Protein 1KAC (pdb70)

B-factor: mean 44.76, std 12.0, range [21.5, 105.0]

Nearest PDB structures (foldseek):
  1p69-assembly1_A  TM=1.005E+00  e=1.818E-42  Human adenovirus 12
  1p6a-assembly1_A  TM=1.004E+00  e=5.406E-41  Human adenovirus 12
  1nob-assembly1_C  TM=9.973E-01  e=8.664E-38  Human adenovirus 12
  7op2-assembly4_K  TM=8.976E-01  e=2.024E-20  Chimpanzee adenovirus Y25
  8ofr-assembly2_D  TM=8.261E-01  e=1.463E-15  Human adenovirus 25

Radius of gyration: 20.84 Å; Cα contacts (8 Å, |Δi|>4): 836; chains: 2; bounding box: 45×62×50 Å

CATH classification: 2.60.90.10

InterPro domains:
  IPR000931 Adenovirus fibre protein [PR00307] (15-25)
  IPR000931 Adenovirus fibre protein [PR00307] (31-43)
  IPR000931 Adenovirus fibre protein [PR00307] (65-79)
  IPR000931 Adenovirus fibre protein [PR00307] (377-387)
  IPR000931 Adenovirus fibre protein [PR00307] (409-420)
  IPR000931 Adenovirus fibre protein [PR00307] (427-441)
  IPR000931 Adenovirus fibre protein [PR00307] (505-517)
  IPR000939 Adenoviral fibre protein, repeat/shaft region [PF00608] (41-82)
  IPR000939 Adenoviral fibre protein, repeat/shaft region [PF00608] (90-129)
  IPR000939 Adenoviral fibre protein, repeat/shaft region [PF00608] (162-194)
  IPR000939 Adenoviral fibre protein, repeat/shaft region [PF00608] (244-281)
  IPR000939 Adenoviral fibre protein, repeat/shaft region [PF00608] (283-309)
  IPR000939 Adenoviral fibre protein, repeat/shaft region [PF00608] (362-394)
  IPR000978 Adenoviral fibre protein, knob [PF00541] (401-587)
  IPR008982 Adenovirus pIV-like, attachment domain [G3DSA:2.60.90.10] (406-587)
  IPR008982 Adenovirus pIV-like, attachment domain [SSF49835] (404-587)
  IPR009013 Attachment protein shaft domain superfamily [SSF51225] (53-137)
  IPR009013 Attachment protein shaft domain superfamily [SSF51225] (118-194)
  IPR009013 Attachment protein shaft domain superfamily [SSF51225] (195-251)
  IPR009013 Attachment protein shaft domain superfamily [SSF51225] (255-321)

Sequence (309 aa):
TPYDPLTLWTTPDPPPNCSLIQELDAKLTLCLTKNGSIVNGIVSLVGVKGNLLNIQSTTTTVGVHLVFDEQGRLITSTPTALVPQASWGYRQGQSVSTNTVTNGLGFMPNVSAYPRPNASEAKSQMVSLTYLQGDTSKPITMKVAFNGITSLNGYSLTFMWSGLSNYINQPFSTPSCSFSYITQEGITTPEEMIEKAKGETAYLPCKFTLSPEDQGPLDIEWLISPADNQKVDQVIILYSGDKIYDDYYPDLKGRVHFTSNDLKSGDASINVTNLQLSDIGTYQCKVKKAPGVANKKIHLVVLVKPSGA

Organism: Human adenovirus A serotype 12 (NCBI:txid28282)

Structure (mmCIF, N/CA/C/O backbone):
data_1KAC
#
_entry.id   1KAC
#
_cell.length_a   167.850
_cell.length_b   167.850
_cell.length_c   167.850
_cell.angle_alpha   90.00
_cell.angle_beta   90.00
_cell.angle_gamma   90.00
#
_symmetry.space_group_name_H-M   'P 43 3 2'
#
loop_
_entity.id
_entity.type
_entity.pdbx_description
1 polymer 'PROTEIN (FIBER KNOB PROTEIN)'
2 polymer 'PROTEIN (COXSACKIE VIRUS AND ADENOVIRUS RECEPTOR)'
3 water water
#
loop_
_atom_site.group_PDB
_atom_site.id
_atom_site.type_symbol
_atom_site.label_atom_id
_atom_site.label_alt_id
_atom_site.label_comp_id
_atom_site.label_asym_id
_atom_site.label_entity_id
_atom_site.label_seq_id
_atom_site.pdbx_PDB_ins_code
_atom_site.Cartn_x
_atom_site.Cartn_y
_atom_site.Cartn_z
_atom_site.occupancy
_atom_site.B_iso_or_equiv
_atom_site.auth_seq_id
_atom_site.auth_comp_id
_atom_site.auth_asym_id
_atom_site.auth_atom_id
_atom_site.pdbx_PDB_model_num
ATOM 1 N N . THR A 1 1 ? 125.240 25.249 119.310 1.00 83.46 403 THR A N 1
ATOM 2 C CA . THR A 1 1 ? 124.875 24.369 118.159 1.00 83.46 403 THR A CA 1
ATOM 3 C C . THR A 1 1 ? 125.317 22.911 118.390 1.00 82.21 403 THR A C 1
ATOM 4 O O . THR A 1 1 ? 126.439 22.644 118.840 1.00 81.88 403 THR A O 1
ATOM 8 N N . PRO A 1 2 ? 124.424 21.947 118.104 1.00 80.27 404 PRO A N 1
ATOM 9 C CA . PRO A 1 2 ? 124.731 20.525 118.282 1.00 77.18 404 PRO A CA 1
ATOM 10 C C . PRO A 1 2 ? 125.750 20.045 117.252 1.00 73.68 404 PRO A C 1
ATOM 11 O O . PRO A 1 2 ? 126.501 19.105 117.501 1.00 74.98 404 PRO A O 1
ATOM 15 N N . TYR A 1 3 ? 125.769 20.705 116.098 1.00 68.41 405 TYR A N 1
ATOM 16 C CA . TYR A 1 3 ? 126.662 20.325 115.013 1.00 63.11 405 TYR A CA 1
ATOM 17 C C . TYR A 1 3 ? 127.735 21.361 114.718 1.00 58.95 405 TYR A C 1
ATOM 18 O O . TYR A 1 3 ? 127.653 22.496 115.176 1.00 58.10 405 TYR A O 1
ATOM 27 N N . ASP A 1 4 ? 128.744 20.960 113.950 1.00 54.84 406 ASP A N 1
ATOM 28 C CA . ASP A 1 4 ? 129.814 21.870 113.566 1.00 51.62 406 ASP A CA 1
ATOM 29 C C . ASP A 1 4 ? 129.624 22.320 112.123 1.00 48.60 406 ASP A C 1
ATOM 30 O O . ASP A 1 4 ? 129.743 21.530 111.190 1.00 47.80 406 ASP A O 1
ATOM 35 N N . PRO A 1 5 ? 129.302 23.604 111.930 1.00 47.38 407 PRO A N 1
ATOM 36 C CA . PRO A 1 5 ? 129.070 24.241 110.627 1.00 47.38 407 PRO A CA 1
ATOM 37 C C . PRO A 1 5 ? 130.325 24.394 109.770 1.00 46.81 407 PRO A C 1
ATOM 38 O O . PRO A 1 5 ? 130.242 24.759 108.599 1.00 47.76 407 PRO A O 1
ATOM 42 N N . LEU A 1 6 ? 131.485 24.118 110.355 1.00 45.47 408 LEU A N 1
ATOM 43 C CA . LEU A 1 6 ? 132.736 24.232 109.621 1.00 43.51 408 LEU A CA 1
ATOM 44 C C . LEU A 1 6 ? 133.218 22.897 109.087 1.00 41.47 408 LEU A C 1
ATOM 45 O O . LEU A 1 6 ? 134.270 22.814 108.452 1.00 40.78 408 LEU A O 1
ATOM 50 N N . THR A 1 7 ? 132.442 21.850 109.338 1.00 38.97 409 THR A N 1
ATOM 51 C CA . THR A 1 7 ? 132.810 20.522 108.876 1.00 37.74 409 THR A CA 1
ATOM 52 C C . THR A 1 7 ? 131.693 19.782 108.155 1.00 37.24 409 THR A C 1
ATOM 53 O O . THR A 1 7 ? 130.542 19.796 108.581 1.00 37.82 409 THR A O 1
ATOM 57 N N . LEU A 1 8 ? 132.051 19.149 107.047 1.00 36.15 410 LEU A N 1
ATOM 58 C CA . LEU A 1 8 ? 131.118 18.342 106.273 1.00 37.42 410 LEU A CA 1
ATOM 59 C C . LEU A 1 8 ? 131.842 17.022 106.112 1.00 38.31 410 LEU A C 1
ATOM 60 O O . LEU A 1 8 ? 132.969 16.997 105.618 1.00 39.50 410 LEU A O 1
ATOM 65 N N . TRP A 1 9 ? 131.227 15.926 106.540 1.00 37.67 411 TRP A N 1
ATOM 66 C CA . TRP A 1 9 ? 131.883 14.640 106.387 1.00 36.29 411 TRP A CA 1
ATOM 67 C C . TRP A 1 9 ? 130.887 13.523 106.176 1.00 35.16 411 TRP A C 1
ATOM 68 O O . TRP A 1 9 ? 129.682 13.738 106.211 1.00 35.80 411 TRP A O 1
ATOM 79 N N . THR A 1 10 ? 131.415 12.331 105.950 1.00 34.13 412 THR A N 1
ATOM 80 C CA . THR A 1 10 ? 130.618 11.137 105.731 1.00 32.27 412 THR A CA 1
ATOM 81 C C . THR A 1 10 ? 130.530 10.344 107.037 1.00 32.69 412 THR A C 1
ATOM 82 O O . THR A 1 10 ? 130.002 9.233 107.060 1.00 32.02 412 THR A O 1
ATOM 86 N N . THR A 1 11 ? 131.031 10.951 108.110 1.00 32.28 413 THR A N 1
ATOM 87 C CA . THR A 1 11 ? 131.153 10.361 109.448 1.00 33.58 413 THR A CA 1
ATOM 88 C C . THR A 1 11 ? 132.503 9.638 109.361 1.00 34.44 413 THR A C 1
ATOM 89 O O . THR A 1 11 ? 132.957 9.285 108.270 1.00 34.41 413 THR A O 1
ATOM 93 N N . PRO A 1 12 ? 133.172 9.412 110.499 1.00 35.50 414 PRO A N 1
ATOM 94 C CA . PRO A 1 12 ? 134.472 8.737 110.446 1.00 34.97 414 PRO A CA 1
ATOM 95 C C . PRO A 1 12 ? 134.514 7.288 109.963 1.00 34.67 414 PRO A C 1
ATOM 96 O O . PRO A 1 12 ? 135.490 6.869 109.346 1.00 33.27 414 PRO A O 1
ATOM 100 N N . ASP A 1 13 ? 133.455 6.531 110.235 1.00 36.72 415 ASP A N 1
ATOM 101 C CA . ASP A 1 13 ? 133.410 5.110 109.877 1.00 38.00 415 ASP A CA 1
ATOM 102 C C . ASP A 1 13 ? 132.170 4.693 109.094 1.00 36.87 415 ASP A C 1
ATOM 103 O O . ASP A 1 13 ? 131.389 3.854 109.531 1.00 36.15 415 ASP A O 1
ATOM 108 N N . PRO A 1 14 ? 131.980 5.257 107.911 1.00 37.28 416 PRO A N 1
ATOM 109 C CA . PRO A 1 14 ? 130.811 4.903 107.111 1.00 37.68 416 PRO A CA 1
ATOM 110 C C . PRO A 1 14 ? 130.770 3.443 106.693 1.00 38.37 416 PRO A C 1
ATOM 111 O O . PRO A 1 14 ? 131.798 2.768 106.646 1.00 37.53 416 PRO A O 1
ATOM 115 N N . PRO A 1 15 ? 129.563 2.936 106.404 1.00 39.87 417 PRO A N 1
ATOM 116 C CA . PRO A 1 15 ? 129.298 1.568 105.967 1.00 37.97 417 PRO A CA 1
ATOM 117 C C . PRO A 1 15 ? 129.520 1.619 104.466 1.00 36.71 417 PRO A C 1
ATOM 118 O O . PRO A 1 15 ? 129.782 2.682 103.915 1.00 35.31 417 PRO A O 1
ATOM 122 N N . PRO A 1 16 ? 129.420 0.482 103.784 1.00 36.54 418 PRO A N 1
ATOM 123 C CA . PRO A 1 16 ? 129.622 0.596 102.343 1.00 36.54 418 PRO A CA 1
ATOM 124 C C . PRO A 1 16 ? 128.629 1.678 101.902 1.00 36.13 418 PRO A C 1
ATOM 125 O O . PRO A 1 16 ? 127.438 1.571 102.192 1.00 35.66 418 PRO A O 1
ATOM 129 N N . ASN A 1 17 ? 129.118 2.729 101.246 1.00 35.69 419 ASN A N 1
ATOM 130 C CA . ASN A 1 17 ? 128.247 3.831 100.835 1.00 33.33 419 ASN A CA 1
ATOM 131 C C . ASN A 1 17 ? 128.351 4.229 99.375 1.00 34.49 419 ASN A C 1
ATOM 132 O O . ASN A 1 17 ? 127.898 5.309 98.991 1.00 33.21 419 ASN A O 1
ATOM 137 N N . CYS A 1 18 ? 128.940 3.363 98.560 1.00 36.34 420 CYS A N 1
ATOM 138 C CA . CYS A 1 18 ? 129.082 3.638 97.133 1.00 37.83 420 CYS A CA 1
ATOM 139 C C . CYS A 1 18 ? 128.845 2.366 96.344 1.00 39.52 420 CYS A C 1
ATOM 140 O O . CYS A 1 18 ? 129.160 1.270 96.807 1.00 41.76 420 CYS A O 1
ATOM 143 N N . SER A 1 19 ? 128.290 2.517 95.150 1.00 39.62 421 SER A N 1
ATOM 144 C CA . SER A 1 19 ? 128.054 1.385 94.268 1.00 39.71 421 SER A CA 1
ATOM 145 C C . SER A 1 19 ? 128.823 1.764 93.011 1.00 40.64 421 SER A C 1
ATOM 146 O O . SER A 1 19 ? 128.241 2.172 92.008 1.00 42.30 421 SER A O 1
ATOM 149 N N . LEU A 1 20 ? 130.143 1.649 93.090 1.00 40.41 422 LEU A N 1
ATOM 150 C CA . LEU A 1 20 ? 131.021 2.013 91.990 1.00 40.89 422 LEU A CA 1
ATOM 151 C C . LEU A 1 20 ? 130.955 1.052 90.817 1.00 42.34 422 LEU A C 1
ATOM 152 O O . LEU A 1 20 ? 130.748 1.475 89.680 1.00 43.65 422 LEU A O 1
ATOM 157 N N . ILE A 1 21 ? 131.144 -0.234 91.082 1.00 43.29 423 ILE A N 1
ATOM 158 C CA . ILE A 1 21 ? 131.071 -1.229 90.025 1.00 44.00 423 ILE A CA 1
ATOM 159 C C . ILE A 1 21 ? 129.814 -2.060 90.244 1.00 45.60 423 ILE A C 1
ATOM 160 O O . ILE A 1 21 ? 129.127 -2.419 89.289 1.00 46.72 423 ILE A O 1
ATOM 165 N N . GLN A 1 22 ? 129.519 -2.364 91.505 1.00 45.41 424 GLN A N 1
ATOM 166 C CA . GLN A 1 22 ? 128.310 -3.107 91.845 1.00 46.16 424 GLN A CA 1
ATOM 167 C C . GLN A 1 22 ? 127.714 -2.509 93.128 1.00 45.39 424 GLN A C 1
ATOM 168 O O . GLN A 1 22 ? 128.350 -1.674 93.774 1.00 45.96 424 GLN A O 1
ATOM 174 N N . GLU A 1 23 ? 126.497 -2.911 93.488 1.00 44.39 425 GLU A N 1
ATOM 175 C CA . GLU A 1 23 ? 125.839 -2.365 94.676 1.00 43.05 425 GLU A CA 1
ATOM 176 C C . GLU A 1 23 ? 126.683 -2.347 95.941 1.00 41.41 425 GLU A C 1
ATOM 177 O O . GLU A 1 23 ? 127.304 -3.348 96.294 1.00 41.06 425 GLU A O 1
ATOM 183 N N . LEU A 1 24 ? 126.679 -1.198 96.616 1.00 39.83 426 LEU A N 1
ATOM 184 C CA . LEU A 1 24 ? 127.408 -0.987 97.868 1.00 39.21 426 LEU A CA 1
ATOM 185 C C . LEU A 1 24 ? 128.712 -1.781 97.984 1.00 38.87 426 LEU A C 1
ATOM 186 O O . LEU A 1 24 ? 128.906 -2.560 98.919 1.00 37.63 426 LEU A O 1
ATOM 191 N N . ASP A 1 25 ? 129.613 -1.543 97.039 1.00 37.77 427 ASP A N 1
ATOM 192 C CA . ASP A 1 25 ? 130.883 -2.246 96.981 1.00 37.86 427 ASP A CA 1
ATOM 193 C C . ASP A 1 25 ? 132.077 -1.443 97.494 1.00 37.60 427 ASP A C 1
ATOM 194 O O . ASP A 1 25 ? 133.224 -1.881 97.354 1.00 37.33 427 ASP A O 1
ATOM 199 N N . ALA A 1 26 ? 131.829 -0.285 98.098 1.00 35.48 428 ALA A N 1
ATOM 200 C CA . ALA A 1 26 ? 132.942 0.521 98.581 1.00 36.25 428 ALA A CA 1
ATOM 201 C C . ALA A 1 26 ? 132.615 1.497 99.700 1.00 36.74 428 ALA A C 1
ATOM 202 O O . ALA A 1 26 ? 131.471 1.940 99.855 1.00 36.84 428 ALA A O 1
ATOM 204 N N . LYS A 1 27 ? 133.642 1.817 100.483 1.00 36.07 429 LYS A N 1
ATOM 205 C CA . LYS A 1 27 ? 133.516 2.764 101.584 1.00 36.32 429 LYS A CA 1
ATOM 206 C C . LYS A 1 27 ? 134.356 4.004 101.299 1.00 35.59 429 LYS A C 1
ATOM 207 O O . LYS A 1 27 ? 135.579 3.932 101.148 1.00 36.41 429 LYS A O 1
ATOM 213 N N . LEU A 1 28 ? 133.680 5.139 101.212 1.00 34.58 430 LEU A N 1
ATOM 214 C CA . LEU A 1 28 ? 134.337 6.407 100.964 1.00 33.64 430 LEU A CA 1
ATOM 215 C C . LEU A 1 28 ? 134.254 7.247 102.226 1.00 33.28 430 LEU A C 1
ATOM 216 O O . LEU A 1 28 ? 133.164 7.652 102.634 1.00 34.79 430 LEU A O 1
ATOM 221 N N . THR A 1 29 ? 135.394 7.484 102.863 1.00 30.24 431 THR A N 1
ATOM 222 C CA . THR A 1 29 ? 135.406 8.313 104.054 1.00 29.94 431 THR A CA 1
ATOM 223 C C . THR A 1 29 ? 135.950 9.656 103.599 1.00 31.60 431 THR A C 1
ATOM 224 O O . THR A 1 29 ? 137.071 9.741 103.093 1.00 32.14 431 THR A O 1
ATOM 228 N N . LEU A 1 30 ? 135.149 10.700 103.759 1.00 32.20 432 LEU A N 1
ATOM 229 C CA . LEU A 1 30 ? 135.567 12.031 103.347 1.00 33.34 432 LEU A CA 1
ATOM 230 C C . LEU A 1 30 ? 135.202 13.080 104.383 1.00 33.35 432 LEU A C 1
ATOM 231 O O . LEU A 1 30 ? 134.066 13.136 104.859 1.00 33.47 432 LEU A O 1
ATOM 236 N N . CYS A 1 31 ? 136.174 13.911 104.727 1.00 31.96 433 CYS A N 1
ATOM 237 C CA . CYS A 1 31 ? 135.945 14.965 105.690 1.00 31.79 433 CYS A CA 1
ATOM 238 C C . CYS A 1 31 ? 136.478 16.286 105.138 1.00 31.09 433 CYS A C 1
ATOM 239 O O . CYS A 1 31 ? 137.622 16.370 104.700 1.00 29.64 433 CYS A O 1
ATOM 242 N N . LEU A 1 32 ? 135.629 17.310 105.148 1.00 31.99 434 LEU A N 1
ATOM 243 C CA . LEU A 1 32 ? 135.996 18.638 104.663 1.00 33.46 434 LEU A CA 1
ATOM 244 C C . LEU A 1 32 ? 135.817 19.660 105.783 1.00 35.19 434 LEU A C 1
ATOM 245 O O . LEU A 1 32 ? 134.743 19.751 106.385 1.00 37.51 434 LEU A O 1
ATOM 250 N N . THR A 1 33 ? 136.865 20.421 106.075 1.00 34.59 435 THR A N 1
ATOM 251 C CA . THR A 1 33 ? 136.771 21.441 107.110 1.00 35.74 435 THR A CA 1
ATOM 252 C C . THR A 1 33 ? 137.145 22.793 106.510 1.00 36.44 435 THR A C 1
ATOM 253 O O . THR A 1 33 ? 138.169 22.932 105.837 1.00 36.15 435 THR A O 1
ATOM 257 N N . LYS A 1 34 ? 136.289 23.782 106.741 1.00 35.99 436 LYS A N 1
ATOM 258 C CA . LYS A 1 34 ? 136.518 25.107 106.211 1.00 35.77 436 LYS A CA 1
ATOM 259 C C . LYS A 1 34 ? 137.372 25.984 107.110 1.00 37.68 436 LYS A C 1
ATOM 260 O O . LYS A 1 34 ? 137.016 26.271 108.255 1.00 38.64 436 LYS A O 1
ATOM 266 N N . ASN A 1 35 ? 138.507 26.405 106.572 1.00 37.98 437 ASN A N 1
ATOM 267 C CA . ASN A 1 35 ? 139.420 27.291 107.278 1.00 38.51 437 ASN A CA 1
ATOM 268 C C . ASN A 1 35 ? 139.554 28.542 106.417 1.00 36.46 437 ASN A C 1
ATOM 269 O O . ASN A 1 35 ? 140.497 28.667 105.637 1.00 33.83 437 ASN A O 1
ATOM 274 N N . GLY A 1 36 ? 138.600 29.456 106.547 1.00 34.40 438 GLY A N 1
ATOM 275 C CA . GLY A 1 36 ? 138.643 30.662 105.745 1.00 34.62 438 GLY A CA 1
ATOM 276 C C . GLY A 1 36 ? 138.426 30.337 104.280 1.00 35.17 438 GLY A C 1
ATOM 277 O O . GLY A 1 36 ? 137.475 29.644 103.934 1.00 35.60 438 GLY A O 1
ATOM 278 N N . SER A 1 37 ? 139.311 30.824 103.416 1.00 35.17 439 SER A N 1
ATOM 279 C CA . SER A 1 37 ? 139.189 30.577 101.984 1.00 36.32 439 SER A CA 1
ATOM 280 C C . SER A 1 37 ? 139.714 29.226 101.534 1.00 36.78 439 SER A C 1
ATOM 281 O O . SER A 1 37 ? 139.675 28.911 100.339 1.00 37.67 439 SER A O 1
ATOM 284 N N . ILE A 1 38 ? 140.221 28.434 102.474 1.00 35.05 440 ILE A N 1
ATOM 285 C CA . ILE A 1 38 ? 140.723 27.116 102.125 1.00 32.53 440 ILE A CA 1
ATOM 286 C C . ILE A 1 38 ? 140.031 25.990 102.879 1.00 32.81 440 ILE A C 1
ATOM 287 O O . ILE A 1 38 ? 139.782 26.085 104.078 1.00 33.62 440 ILE A O 1
ATOM 292 N N . VAL A 1 39 ? 139.698 24.933 102.150 1.00 33.64 441 VAL A N 1
ATOM 293 C CA . VAL A 1 39 ? 139.101 23.749 102.747 1.00 32.91 441 VAL A CA 1
ATOM 294 C C . VAL A 1 39 ? 140.219 22.723 102.916 1.00 33.49 441 VAL A C 1
ATOM 295 O O . VAL A 1 39 ? 141.003 22.483 101.994 1.00 32.59 441 VAL A O 1
ATOM 299 N N . ASN A 1 40 ? 140.324 22.158 104.111 1.00 33.04 442 ASN A N 1
ATOM 300 C CA . ASN A 1 40 ? 141.309 21.120 104.352 1.00 32.43 442 ASN A CA 1
ATOM 301 C C . ASN A 1 40 ? 140.494 19.861 104.190 1.00 33.37 442 ASN A C 1
ATOM 302 O O . ASN A 1 40 ? 139.455 19.706 104.829 1.00 36.03 442 ASN A O 1
ATOM 307 N N . GLY A 1 41 ? 140.929 18.975 103.309 1.00 32.90 443 GLY A N 1
ATOM 308 C CA . GLY A 1 41 ? 140.180 17.754 103.121 1.00 32.71 443 GLY A CA 1
ATOM 309 C C . GLY A 1 41 ? 141.024 16.512 103.282 1.00 33.43 443 GLY A C 1
ATOM 310 O O . GLY A 1 41 ? 142.227 16.526 103.032 1.00 34.88 443 GLY A O 1
ATOM 311 N N . ILE A 1 42 ? 140.390 15.437 103.730 1.00 32.85 444 ILE A N 1
ATOM 312 C CA . ILE A 1 42 ? 141.066 14.159 103.871 1.00 31.57 444 ILE A CA 1
ATOM 313 C C . ILE A 1 42 ? 140.119 13.107 103.293 1.00 32.10 444 ILE A C 1
ATOM 314 O O . ILE A 1 42 ? 138.990 12.950 103.754 1.00 32.93 444 ILE A O 1
ATOM 319 N N . VAL A 1 43 ? 140.567 12.411 102.257 1.00 32.75 445 VAL A N 1
ATOM 320 C CA . VAL A 1 43 ? 139.740 11.393 101.635 1.00 32.68 445 VAL A CA 1
ATOM 321 C C . VAL A 1 43 ? 140.399 10.022 101.729 1.00 33.97 445 VAL A C 1
ATOM 322 O O . VAL A 1 43 ? 141.623 9.905 101.809 1.00 32.08 445 VAL A O 1
ATOM 326 N N . SER A 1 44 ? 139.568 8.988 101.720 1.00 34.86 446 SER A N 1
ATOM 327 C CA . SER A 1 44 ? 140.040 7.615 101.796 1.00 36.06 446 SER A CA 1
ATOM 328 C C . SER A 1 44 ? 139.009 6.718 101.110 1.00 35.06 446 SER A C 1
ATOM 329 O O . SER A 1 44 ? 137.804 6.877 101.317 1.00 36.40 446 SER A O 1
ATOM 332 N N . LEU A 1 45 ? 139.476 5.784 100.290 1.00 33.14 447 LEU A N 1
ATOM 333 C CA . LEU A 1 45 ? 138.574 4.884 99.577 1.00 33.07 447 LEU A CA 1
ATOM 334 C C . LEU A 1 45 ? 139.039 3.436 99.675 1.00 33.78 447 LEU A C 1
ATOM 335 O O . LEU A 1 45 ? 140.224 3.143 99.535 1.00 34.94 447 LEU A O 1
ATOM 340 N N . VAL A 1 46 ? 138.105 2.524 99.912 1.00 33.62 448 VAL A N 1
ATOM 341 C CA . VAL A 1 46 ? 138.469 1.121 100.012 1.00 33.60 448 VAL A CA 1
ATOM 342 C C . VAL A 1 46 ? 137.386 0.185 99.486 1.00 36.11 448 VAL A C 1
ATOM 343 O O . VAL A 1 46 ? 136.205 0.308 99.839 1.00 36.37 448 VAL A O 1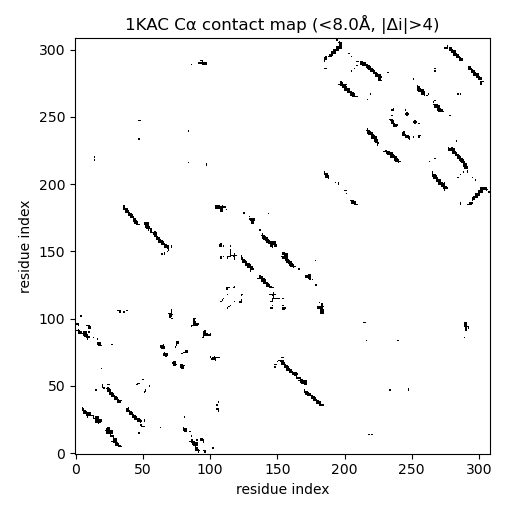
ATOM 347 N N . GLY A 1 47 ? 137.802 -0.749 98.635 1.00 37.25 449 GLY A N 1
ATOM 348 C CA . GLY A 1 47 ? 136.872 -1.709 98.066 1.00 39.07 449 GLY A CA 1
ATOM 349 C C . GLY A 1 47 ? 136.476 -2.757 99.087 1.00 38.69 449 GLY A C 1
ATOM 350 O O . GLY A 1 47 ? 137.310 -3.218 99.864 1.00 39.20 449 GLY A O 1
ATOM 351 N N . VAL A 1 48 ? 135.205 -3.136 99.097 1.00 38.63 450 VAL A N 1
ATOM 352 C CA . VAL A 1 48 ? 134.740 -4.127 100.055 1.00 39.66 450 VAL A CA 1
ATOM 353 C C . VAL A 1 48 ? 133.988 -5.262 99.386 1.00 41.65 450 VAL A C 1
ATOM 354 O O . VAL A 1 48 ? 133.646 -6.246 100.035 1.00 44.07 450 VAL A O 1
ATOM 358 N N . LYS A 1 49 ? 133.742 -5.139 98.087 1.00 41.95 451 LYS A N 1
ATOM 359 C CA . LYS A 1 49 ? 133.016 -6.178 97.375 1.00 42.39 451 LYS A CA 1
ATOM 360 C C . LYS A 1 49 ? 133.305 -6.144 95.878 1.00 42.39 451 LYS A C 1
ATOM 361 O O . LYS A 1 49 ? 133.633 -5.097 95.327 1.00 43.90 451 LYS A O 1
ATOM 367 N N . GLY A 1 50 ? 133.205 -7.295 95.225 1.00 41.09 452 GLY A N 1
ATOM 368 C CA . GLY A 1 50 ? 133.421 -7.342 93.789 1.00 41.80 452 GLY A CA 1
ATOM 369 C C . GLY A 1 50 ? 134.832 -7.092 93.306 1.00 43.33 452 GLY A C 1
ATOM 370 O O . GLY A 1 50 ? 135.792 -7.383 94.017 1.00 43.62 452 GLY A O 1
ATOM 371 N N . ASN A 1 51 ? 134.967 -6.547 92.095 1.00 45.63 453 ASN A N 1
ATOM 372 C CA . ASN A 1 51 ? 136.294 -6.287 91.538 1.00 49.38 453 ASN A CA 1
ATOM 373 C C . ASN A 1 51 ? 137.171 -5.345 92.368 1.00 49.79 453 ASN A C 1
ATOM 374 O O . ASN A 1 51 ? 138.391 -5.371 92.215 1.00 49.95 453 ASN A O 1
ATOM 379 N N . LEU A 1 52 ? 136.570 -4.519 93.229 1.00 49.00 454 LEU A N 1
ATOM 380 C CA . LEU A 1 52 ? 137.349 -3.587 94.055 1.00 47.52 454 LEU A CA 1
ATOM 381 C C . LEU A 1 52 ? 138.153 -4.281 95.151 1.00 47.47 454 LEU A C 1
ATOM 382 O O . LEU A 1 52 ? 138.972 -3.651 95.817 1.00 46.85 454 LEU A O 1
ATOM 387 N N . LEU A 1 53 ? 137.911 -5.577 95.337 1.00 47.03 455 LEU A N 1
ATOM 388 C CA . LEU A 1 53 ? 138.642 -6.366 96.326 1.00 47.70 455 LEU A CA 1
ATOM 389 C C . LEU A 1 53 ? 139.765 -7.098 95.634 1.00 48.65 455 LEU A C 1
ATOM 390 O O . LEU A 1 53 ? 140.664 -7.619 96.281 1.00 50.72 455 LEU A O 1
ATOM 395 N N . ASN A 1 54 ? 139.702 -7.147 94.311 1.00 50.86 456 ASN A N 1
ATOM 396 C CA . ASN A 1 54 ? 140.722 -7.828 93.535 1.00 52.43 456 ASN A CA 1
ATOM 397 C C . ASN A 1 54 ? 140.934 -7.003 92.271 1.00 52.57 456 ASN A C 1
ATOM 398 O O . ASN A 1 54 ? 140.333 -7.273 91.232 1.00 52.21 456 ASN A O 1
ATOM 403 N N . ILE A 1 55 ? 141.779 -5.982 92.371 1.00 52.78 457 ILE A N 1
ATOM 404 C CA . ILE A 1 55 ? 142.044 -5.109 91.239 1.00 51.88 457 ILE A CA 1
ATOM 405 C C . ILE A 1 55 ? 142.300 -5.926 89.989 1.00 53.94 457 ILE A C 1
ATOM 406 O O . ILE A 1 55 ? 143.208 -6.759 89.946 1.00 53.00 457 ILE A O 1
ATOM 411 N N . GLN A 1 56 ? 141.472 -5.684 88.978 1.00 56.42 458 GLN A N 1
ATOM 412 C CA . GLN A 1 56 ? 141.579 -6.377 87.703 1.00 58.63 458 GLN A CA 1
ATOM 413 C C . GLN A 1 56 ? 142.898 -6.022 87.021 1.00 58.89 458 GLN A C 1
ATOM 414 O O . GLN A 1 56 ? 143.409 -4.912 87.168 1.00 59.08 458 GLN A O 1
ATOM 420 N N . SER A 1 57 ? 143.438 -6.975 86.274 1.00 59.52 459 SER A N 1
ATOM 421 C CA . SER A 1 57 ? 144.698 -6.794 85.563 1.00 59.83 459 SER A CA 1
ATOM 422 C C . SER A 1 57 ? 144.722 -5.529 84.715 1.00 58.74 459 SER A C 1
ATOM 423 O O . SER A 1 57 ? 145.718 -4.806 84.698 1.00 59.22 459 SER A O 1
ATOM 426 N N . THR A 1 58 ? 143.625 -5.274 84.008 1.00 56.47 460 THR A N 1
ATOM 427 C CA . THR A 1 58 ? 143.528 -4.113 83.133 1.00 54.97 460 THR A CA 1
ATOM 428 C C . THR A 1 58 ? 143.243 -2.778 83.821 1.00 52.92 460 THR A C 1
ATOM 429 O O . THR A 1 58 ? 143.437 -1.722 83.225 1.00 53.78 460 THR A O 1
ATOM 433 N N . THR A 1 59 ? 142.785 -2.810 85.067 1.00 48.83 461 THR A N 1
ATOM 434 C CA . THR A 1 59 ? 142.494 -1.571 85.777 1.00 44.29 461 THR A CA 1
ATOM 435 C C . THR A 1 59 ? 143.736 -0.694 85.947 1.00 43.74 461 THR A C 1
ATOM 436 O O . THR A 1 59 ? 144.774 -1.158 86.413 1.00 43.55 461 THR A O 1
ATOM 440 N N . THR A 1 60 ? 143.629 0.573 85.559 1.00 40.73 462 THR A N 1
ATOM 441 C CA . THR A 1 60 ? 144.742 1.501 85.715 1.00 39.04 462 THR A CA 1
ATOM 442 C C . THR A 1 60 ? 144.298 2.630 86.635 1.00 37.51 462 THR A C 1
ATOM 443 O O . THR A 1 60 ? 145.117 3.284 87.279 1.00 35.83 462 THR A O 1
ATOM 447 N N . THR A 1 61 ? 142.993 2.843 86.720 1.00 35.32 463 THR A N 1
ATOM 448 C CA . THR A 1 61 ? 142.507 3.936 87.535 1.00 34.00 463 THR A CA 1
ATOM 449 C C . THR A 1 61 ? 141.192 3.662 88.245 1.00 34.39 463 THR A C 1
ATOM 450 O O . THR A 1 61 ? 140.317 2.990 87.711 1.00 36.69 463 THR A O 1
ATOM 454 N N . VAL A 1 62 ? 141.070 4.174 89.464 1.00 33.64 464 VAL A N 1
ATOM 455 C CA . VAL A 1 62 ? 139.845 4.052 90.242 1.00 33.48 464 VAL A CA 1
ATOM 456 C C . VAL A 1 62 ? 139.541 5.475 90.700 1.00 36.82 464 VAL A C 1
ATOM 457 O O . VAL A 1 62 ? 140.406 6.153 91.264 1.00 36.85 464 VAL A O 1
ATOM 461 N N . GLY A 1 63 ? 138.325 5.939 90.431 1.00 38.74 465 GLY A N 1
ATOM 462 C CA . GLY A 1 63 ? 137.965 7.290 90.820 1.00 40.05 465 GLY A CA 1
ATOM 463 C C . GLY A 1 63 ? 136.516 7.499 91.224 1.00 40.15 465 GLY A C 1
ATOM 464 O O . GLY A 1 63 ? 135.635 6.690 90.910 1.00 41.95 465 GLY A O 1
ATOM 465 N N . VAL A 1 64 ? 136.268 8.596 91.932 1.00 38.62 466 VAL A N 1
ATOM 466 C CA . VAL A 1 64 ? 134.920 8.930 92.372 1.00 36.53 466 VAL A CA 1
ATOM 467 C C . VAL A 1 64 ? 134.675 10.425 92.244 1.00 35.62 466 VAL A C 1
ATOM 468 O O . VAL A 1 64 ? 135.611 11.229 92.295 1.00 35.31 466 VAL A O 1
ATOM 472 N N . HIS A 1 65 ? 133.416 10.796 92.062 1.00 33.82 467 HIS A N 1
ATOM 473 C CA . HIS A 1 65 ? 133.082 12.200 91.953 1.00 33.58 467 HIS A CA 1
ATOM 474 C C . HIS A 1 65 ? 132.006 12.542 92.945 1.00 33.44 467 HIS A C 1
ATOM 475 O O . HIS A 1 65 ? 131.219 11.693 93.355 1.00 33.14 467 HIS A O 1
ATOM 482 N N . LEU A 1 66 ? 131.986 13.806 93.327 1.00 34.34 468 LEU A N 1
ATOM 483 C CA . LEU A 1 66 ? 130.975 14.319 94.224 1.00 36.02 468 LEU A CA 1
ATOM 484 C C . LEU A 1 66 ? 130.512 15.593 93.531 1.00 36.53 468 LEU A C 1
ATOM 485 O O . LEU A 1 66 ? 131.280 16.544 93.379 1.00 35.79 468 LEU A O 1
ATOM 490 N N . VAL A 1 67 ? 129.264 15.583 93.071 1.00 36.70 469 VAL A N 1
ATOM 491 C CA . VAL A 1 67 ? 128.690 16.727 92.376 1.00 36.33 469 VAL A CA 1
ATOM 492 C C . VAL A 1 67 ? 127.708 17.451 93.287 1.00 35.82 469 VAL A C 1
ATOM 493 O O . VAL A 1 67 ? 126.840 16.821 93.888 1.00 36.19 469 VAL A O 1
ATOM 497 N N . PHE A 1 68 ? 127.857 18.771 93.391 1.00 36.50 470 PHE A N 1
ATOM 498 C CA . PHE A 1 68 ? 126.987 19.585 94.245 1.00 37.72 470 PHE A CA 1
ATOM 499 C C . PHE A 1 68 ? 126.196 20.582 93.410 1.00 38.30 470 PHE A C 1
ATOM 500 O O . PHE A 1 68 ? 126.603 20.918 92.301 1.00 38.85 470 PHE A O 1
ATOM 508 N N . ASP A 1 69 ? 125.072 21.056 93.945 1.00 39.10 471 ASP A N 1
ATOM 509 C CA . ASP A 1 69 ? 124.258 22.037 93.235 1.00 40.87 471 ASP A CA 1
ATOM 510 C C . ASP A 1 69 ? 124.723 23.466 93.524 1.00 42.47 471 ASP A C 1
ATOM 511 O O . ASP A 1 69 ? 125.747 23.670 94.172 1.00 43.46 471 ASP A O 1
ATOM 516 N N . GLU A 1 70 ? 123.968 24.457 93.056 1.00 45.01 472 GLU A N 1
ATOM 517 C CA . GLU A 1 70 ? 124.359 25.843 93.260 1.00 46.50 472 GLU A CA 1
ATOM 518 C C . GLU A 1 70 ? 124.358 26.344 94.698 1.00 45.23 472 GLU A C 1
ATOM 519 O O . GLU A 1 70 ? 124.822 27.448 94.966 1.00 44.10 472 GLU A O 1
ATOM 525 N N . GLN A 1 71 ? 123.860 25.538 95.629 1.00 44.48 473 GLN A N 1
ATOM 526 C CA . GLN A 1 71 ? 123.868 25.930 97.035 1.00 44.82 473 GLN A CA 1
ATOM 527 C C . GLN A 1 71 ? 124.936 25.151 97.781 1.00 43.58 473 GLN A C 1
ATOM 528 O O . GLN A 1 71 ? 125.080 25.268 98.998 1.00 42.16 473 GLN A O 1
ATOM 534 N N . GLY A 1 72 ? 125.690 24.356 97.032 1.00 42.66 474 GLY A N 1
ATOM 535 C CA . GLY A 1 72 ? 126.739 23.562 97.632 1.00 43.01 474 GLY A CA 1
ATOM 536 C C . GLY A 1 72 ? 126.193 22.294 98.254 1.00 43.85 474 GLY A C 1
ATOM 537 O O . GLY A 1 72 ? 126.894 21.615 99.003 1.00 45.16 474 GLY A O 1
ATOM 538 N N . ARG A 1 73 ? 124.937 21.975 97.960 1.00 43.06 475 ARG A N 1
ATOM 539 C CA . ARG A 1 73 ? 124.333 20.765 98.493 1.00 41.65 475 ARG A CA 1
ATOM 540 C C . ARG A 1 73 ? 124.599 19.604 97.534 1.00 40.58 475 ARG A C 1
ATOM 541 O O . ARG A 1 73 ? 124.441 19.741 96.318 1.00 40.37 475 ARG A O 1
ATOM 549 N N . LEU A 1 74 ? 125.049 18.478 98.089 1.00 37.43 476 LEU A N 1
ATOM 550 C CA . LEU A 1 74 ? 125.371 17.288 97.303 1.00 35.80 476 LEU A CA 1
ATOM 551 C C . LEU A 1 74 ? 124.183 16.726 96.538 1.00 37.04 476 LEU A C 1
ATOM 552 O O . LEU A 1 74 ? 123.058 16.720 97.038 1.00 38.06 476 LEU A O 1
ATOM 557 N N . ILE A 1 75 ? 124.439 16.243 95.327 1.00 36.73 477 ILE A N 1
ATOM 558 C CA . ILE A 1 75 ? 123.393 15.652 94.503 1.00 37.22 477 ILE A CA 1
ATOM 559 C C . ILE A 1 75 ? 123.667 14.148 94.469 1.00 39.03 477 ILE A C 1
ATOM 560 O O . ILE A 1 75 ? 124.662 13.706 93.899 1.00 39.12 477 ILE A O 1
ATOM 565 N N . THR A 1 76 ? 122.789 13.360 95.078 1.00 40.65 478 THR A N 1
ATOM 566 C CA . THR A 1 76 ? 122.995 11.921 95.123 1.00 43.57 478 THR A CA 1
ATOM 567 C C . THR A 1 76 ? 122.535 11.129 93.914 1.00 43.95 478 THR A C 1
ATOM 568 O O . THR A 1 76 ? 121.720 10.220 94.035 1.00 46.10 478 THR A O 1
ATOM 572 N N . SER A 1 77 ? 123.064 11.467 92.746 1.00 44.20 479 SER A N 1
ATOM 573 C CA . SER A 1 77 ? 122.733 10.742 91.526 1.00 44.11 479 SER A CA 1
ATOM 574 C C . SER A 1 77 ? 123.945 10.779 90.607 1.00 42.74 479 SER A C 1
ATOM 575 O O . SER A 1 77 ? 124.779 11.670 90.717 1.00 43.05 479 SER A O 1
ATOM 578 N N . THR A 1 78 ? 124.052 9.794 89.722 1.00 42.89 480 THR A N 1
ATOM 579 C CA . THR A 1 78 ? 125.170 9.706 88.791 1.00 42.60 480 THR A CA 1
ATOM 580 C C . THR A 1 78 ? 125.587 11.093 88.333 1.00 41.89 480 THR A C 1
ATOM 581 O O . THR A 1 78 ? 124.742 11.913 87.971 1.00 41.61 480 THR A O 1
ATOM 585 N N . PRO A 1 79 ? 126.901 11.364 88.324 1.00 40.27 481 PRO A N 1
ATOM 586 C CA . PRO A 1 79 ? 127.948 10.425 88.728 1.00 38.30 481 PRO A CA 1
ATOM 587 C C . PRO A 1 79 ? 128.391 10.515 90.202 1.00 38.12 481 PRO A C 1
ATOM 588 O O . PRO A 1 79 ? 129.470 10.032 90.552 1.00 36.86 481 PRO A O 1
ATOM 592 N N . THR A 1 80 ? 127.594 11.130 91.072 1.00 37.12 482 THR A N 1
ATOM 593 C CA . THR A 1 80 ? 128.006 11.205 92.473 1.00 38.45 482 THR A CA 1
ATOM 594 C C . THR A 1 80 ? 128.162 9.799 93.045 1.00 39.83 482 THR A C 1
ATOM 595 O O . THR A 1 80 ? 127.258 8.972 92.937 1.00 41.12 482 THR A O 1
ATOM 599 N N . ALA A 1 81 ? 129.315 9.537 93.653 1.00 40.27 483 ALA A N 1
ATOM 600 C CA . ALA A 1 81 ? 129.619 8.225 94.221 1.00 39.42 483 ALA A CA 1
ATOM 601 C C . ALA A 1 81 ? 128.781 7.827 95.436 1.00 38.84 483 ALA A C 1
ATOM 602 O O . ALA A 1 81 ? 128.287 6.706 95.509 1.00 38.26 483 ALA A O 1
ATOM 604 N N . LEU A 1 82 ? 128.634 8.729 96.395 1.00 37.79 484 LEU A N 1
ATOM 605 C CA . LEU A 1 82 ? 127.851 8.420 97.581 1.00 38.22 484 LEU A CA 1
ATOM 606 C C . LEU A 1 82 ? 126.409 8.114 97.205 1.00 39.24 484 LEU A C 1
ATOM 607 O O . LEU A 1 82 ? 125.789 8.873 96.461 1.00 39.56 484 LEU A O 1
ATOM 612 N N . VAL A 1 83 ? 125.882 7.003 97.715 1.00 38.54 485 VAL A N 1
ATOM 613 C CA . VAL A 1 83 ? 124.504 6.616 97.424 1.00 37.30 485 VAL A CA 1
ATOM 614 C C . VAL A 1 83 ? 123.543 7.568 98.129 1.00 37.55 485 VAL A C 1
ATOM 615 O O . VAL A 1 83 ? 123.916 8.272 99.067 1.00 39.33 485 VAL A O 1
ATOM 619 N N . PRO A 1 84 ? 122.279 7.586 97.696 1.00 37.30 486 PRO A N 1
ATOM 620 C CA . PRO A 1 84 ? 121.284 8.468 98.299 1.00 36.92 486 PRO A CA 1
ATOM 621 C C . PRO A 1 84 ? 121.151 8.398 99.818 1.00 37.07 486 PRO A C 1
ATOM 622 O O . PRO A 1 84 ? 121.052 9.428 100.470 1.00 38.23 486 PRO A O 1
ATOM 626 N N . GLN A 1 85 ? 121.152 7.200 100.391 1.00 36.72 487 GLN A N 1
ATOM 627 C CA . GLN A 1 85 ? 120.990 7.090 101.840 1.00 35.15 487 GLN A CA 1
ATOM 628 C C . GLN A 1 85 ? 122.261 7.331 102.650 1.00 34.42 487 GLN A C 1
ATOM 629 O O . GLN A 1 85 ? 122.212 7.335 103.878 1.00 34.94 487 GLN A O 1
ATOM 635 N N . ALA A 1 86 ? 123.390 7.544 101.982 1.00 32.13 488 ALA A N 1
ATOM 636 C CA . ALA A 1 86 ? 124.653 7.740 102.696 1.00 31.47 488 ALA A CA 1
ATOM 637 C C . ALA A 1 86 ? 124.734 9.027 103.504 1.00 31.65 488 ALA A C 1
ATOM 638 O O . ALA A 1 86 ? 124.207 10.057 103.091 1.00 32.96 488 ALA A O 1
ATOM 640 N N . SER A 1 87 ? 125.405 8.965 104.654 1.00 31.59 489 SER A N 1
ATOM 641 C CA . SER A 1 87 ? 125.575 10.143 105.499 1.00 32.58 489 SER A CA 1
ATOM 642 C C . SER A 1 87 ? 126.498 11.172 104.870 1.00 34.46 489 SER A C 1
ATOM 643 O O . SER A 1 87 ? 127.581 10.849 104.378 1.00 34.09 489 SER A O 1
ATOM 646 N N . TRP A 1 88 ? 126.050 12.420 104.894 1.00 35.90 490 TRP A N 1
ATOM 647 C CA . TRP A 1 88 ? 126.816 13.527 104.359 1.00 35.92 490 TRP A CA 1
ATOM 648 C C . TRP A 1 88 ? 126.174 14.812 104.834 1.00 36.97 490 TRP A C 1
ATOM 649 O O . TRP A 1 88 ? 125.020 15.091 104.517 1.00 39.39 490 TRP A O 1
ATOM 660 N N . GLY A 1 89 ? 126.923 15.584 105.611 1.00 37.26 491 GLY A N 1
ATOM 661 C CA . GLY A 1 89 ? 126.411 16.836 106.135 1.00 36.59 491 GLY A CA 1
ATOM 662 C C . GLY A 1 89 ? 127.257 17.293 107.302 1.00 37.00 491 GLY A C 1
ATOM 663 O O . GLY A 1 89 ? 128.340 16.750 107.539 1.00 36.67 491 GLY A O 1
ATOM 664 N N . TYR A 1 90 ? 126.771 18.291 108.034 1.00 36.92 492 TYR A N 1
ATOM 665 C CA . TYR A 1 90 ? 127.502 18.807 109.184 1.00 38.42 492 TYR A CA 1
ATOM 666 C C . TYR A 1 90 ? 127.825 17.701 110.175 1.00 38.49 492 TYR A C 1
ATOM 667 O O . TYR A 1 90 ? 127.095 16.720 110.299 1.00 37.94 492 TYR A O 1
ATOM 676 N N . ARG A 1 91 ? 128.929 17.868 110.886 1.00 38.43 493 ARG A N 1
ATOM 677 C CA . ARG A 1 91 ? 129.321 16.884 111.867 1.00 39.39 493 ARG A CA 1
ATOM 678 C C . ARG A 1 91 ? 128.612 17.103 113.189 1.00 40.05 493 ARG A C 1
ATOM 679 O O . ARG A 1 91 ? 128.518 18.227 113.679 1.00 40.21 493 ARG A O 1
ATOM 687 N N . GLN A 1 92 ? 128.111 16.020 113.764 1.00 39.61 494 GLN A N 1
ATOM 688 C CA . GLN A 1 92 ? 127.460 16.096 115.058 1.00 40.47 494 GLN A CA 1
ATOM 689 C C . GLN A 1 92 ? 127.872 14.823 115.780 1.00 39.90 494 GLN A C 1
ATOM 690 O O . GLN A 1 92 ? 127.326 13.743 115.533 1.00 40.23 494 GLN A O 1
ATOM 696 N N . GLY A 1 93 ? 128.852 14.952 116.664 1.00 37.55 495 GLY A N 1
ATOM 697 C CA . GLY A 1 93 ? 129.342 13.788 117.370 1.00 38.55 495 GLY A CA 1
ATOM 698 C C . GLY A 1 93 ? 130.058 12.921 116.350 1.00 39.62 495 GLY A C 1
ATOM 699 O O . GLY A 1 93 ? 130.768 13.428 115.478 1.00 39.23 495 GLY A O 1
ATOM 700 N N . GLN A 1 94 ? 129.880 11.612 116.438 1.00 38.37 496 GLN A N 1
ATOM 701 C CA . GLN A 1 94 ? 130.528 10.742 115.480 1.00 37.22 496 GLN A CA 1
ATOM 702 C C . GLN A 1 94 ? 129.600 10.513 114.295 1.00 38.29 496 GLN A C 1
ATOM 703 O O . GLN A 1 94 ? 129.873 9.678 113.431 1.00 39.62 496 GLN A O 1
ATOM 709 N N . SER A 1 95 ? 128.506 11.268 114.250 1.00 37.63 497 SER A N 1
ATOM 710 C CA . SER A 1 95 ? 127.527 11.131 113.177 1.00 38.42 497 SER A CA 1
ATOM 711 C C . SER A 1 95 ? 127.343 12.424 112.387 1.00 40.12 497 SER A C 1
ATOM 712 O O . SER A 1 95 ? 128.189 13.324 112.428 1.00 39.65 497 SER A O 1
ATOM 715 N N . VAL A 1 96 ? 126.230 12.503 111.665 1.00 40.76 498 VAL A N 1
ATOM 716 C CA . VAL A 1 96 ? 125.906 13.673 110.867 1.00 42.03 498 VAL A CA 1
ATOM 717 C C . VAL A 1 96 ? 124.628 14.325 111.374 1.00 43.07 498 VAL A C 1
ATOM 718 O O . VAL A 1 96 ? 123.725 13.639 111.841 1.00 44.77 498 VAL A O 1
ATOM 722 N N . SER A 1 97 ? 124.565 15.650 111.297 1.00 43.93 499 SER A N 1
ATOM 723 C CA . SER A 1 97 ? 123.379 16.388 111.711 1.00 44.08 499 SER A CA 1
ATOM 724 C C . SER A 1 97 ? 122.318 16.219 110.627 1.00 44.47 499 SER A C 1
ATOM 725 O O . SER A 1 97 ? 122.647 16.005 109.464 1.00 43.24 499 SER A O 1
ATOM 728 N N . THR A 1 98 ? 121.046 16.310 110.992 1.00 46.12 500 THR A N 1
ATOM 729 C CA . THR A 1 98 ? 120.001 16.158 109.988 1.00 47.96 500 THR A CA 1
ATOM 730 C C . THR A 1 98 ? 119.640 17.492 109.357 1.00 49.96 500 THR A C 1
ATOM 731 O O . THR A 1 98 ? 118.810 17.541 108.452 1.00 50.79 500 THR A O 1
ATOM 735 N N . ASN A 1 99 ? 120.248 18.573 109.839 1.00 50.64 501 ASN A N 1
ATOM 736 C CA . ASN A 1 99 ? 119.984 19.895 109.278 1.00 51.33 501 ASN A CA 1
ATOM 737 C C . ASN A 1 99 ? 120.482 19.935 107.848 1.00 51.49 501 ASN A C 1
ATOM 738 O O . ASN A 1 99 ? 121.380 19.180 107.476 1.00 51.27 501 ASN A O 1
ATOM 743 N N . THR A 1 100 ? 119.893 20.803 107.037 1.00 50.90 502 THR A N 1
ATOM 744 C CA . THR A 1 100 ? 120.332 20.918 105.660 1.00 50.86 502 THR A CA 1
ATOM 745 C C . THR A 1 100 ? 121.491 21.904 105.672 1.00 49.83 502 THR A C 1
ATOM 746 O O . THR A 1 100 ? 121.508 22.828 106.482 1.00 48.53 502 THR A O 1
ATOM 750 N N . VAL A 1 101 ? 122.468 21.696 104.797 1.00 49.62 503 VAL A N 1
ATOM 751 C CA . VAL A 1 101 ? 123.616 22.593 104.736 1.00 48.55 503 VAL A CA 1
ATOM 752 C C . VAL A 1 101 ? 123.162 23.903 104.119 1.00 46.21 503 VAL A C 1
ATOM 753 O O . VAL A 1 101 ? 122.656 23.934 103.001 1.00 45.43 503 VAL A O 1
ATOM 757 N N . THR A 1 102 ? 123.338 24.983 104.862 1.00 45.39 504 THR A N 1
ATOM 758 C CA . THR A 1 102 ? 122.920 26.290 104.392 1.00 45.44 504 THR A CA 1
ATOM 759 C C . THR A 1 102 ? 124.103 27.204 104.061 1.00 45.65 504 THR A C 1
ATOM 760 O O . THR A 1 102 ? 123.917 28.330 103.590 1.00 45.63 504 THR A O 1
ATOM 764 N N . ASN A 1 103 ? 125.314 26.711 104.303 1.00 44.01 50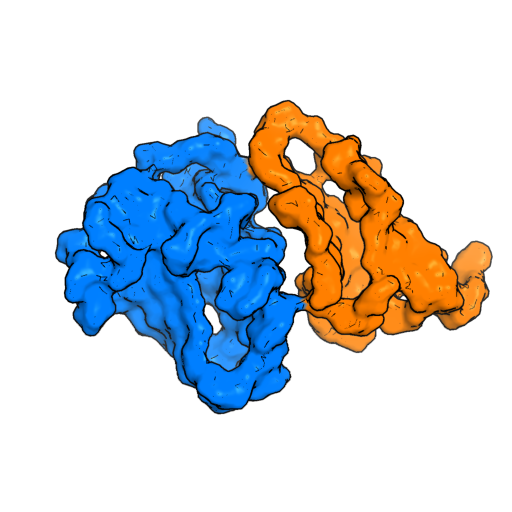5 ASN A N 1
ATOM 765 C CA . ASN A 1 103 ? 126.528 27.471 104.017 1.00 42.48 505 ASN A CA 1
ATOM 766 C C . ASN A 1 103 ? 127.402 26.639 103.083 1.00 41.13 505 ASN A C 1
ATOM 767 O O . ASN A 1 103 ? 128.627 26.730 103.114 1.00 41.36 505 ASN A O 1
ATOM 772 N N . GLY A 1 104 ? 126.749 25.830 102.255 1.00 40.52 506 GLY A N 1
ATOM 773 C CA . GLY A 1 104 ? 127.442 24.958 101.323 1.00 39.18 506 GLY A CA 1
ATOM 774 C C . GLY A 1 104 ? 128.493 25.586 100.427 1.00 38.93 506 GLY A C 1
ATOM 775 O O . GLY A 1 104 ? 129.523 24.962 100.155 1.00 37.91 506 GLY A O 1
ATOM 776 N N . LEU A 1 105 ? 128.255 26.806 99.953 1.00 37.98 507 LEU A N 1
ATOM 777 C CA . LEU A 1 105 ? 129.233 27.440 99.083 1.00 36.82 507 LEU A CA 1
ATOM 778 C C . LEU A 1 105 ? 130.559 27.726 99.779 1.00 37.21 507 LEU A C 1
ATOM 779 O O . LEU A 1 105 ? 131.554 28.028 99.122 1.00 37.64 507 LEU A O 1
ATOM 784 N N . GLY A 1 106 ? 130.575 27.616 101.104 1.00 37.18 508 GLY A N 1
ATOM 785 C CA . GLY A 1 106 ? 131.803 27.830 101.849 1.00 36.50 508 GLY A CA 1
ATOM 786 C C . GLY A 1 106 ? 132.733 26.631 101.711 1.00 37.41 508 GLY A C 1
ATOM 787 O O . GLY A 1 106 ? 133.934 26.721 101.991 1.00 35.21 508 GLY A O 1
ATOM 788 N N . PHE A 1 107 ? 132.173 25.502 101.273 1.00 36.90 509 PHE A N 1
ATOM 789 C CA . PHE A 1 107 ? 132.959 24.288 101.085 1.00 36.60 509 PHE A CA 1
ATOM 790 C C . PHE A 1 107 ? 133.202 23.954 99.612 1.00 36.15 509 PHE A C 1
ATOM 791 O O . PHE A 1 107 ? 133.974 23.047 99.299 1.00 36.87 509 PHE A O 1
ATOM 799 N N . MET A 1 108 ? 132.544 24.669 98.706 1.00 34.98 510 MET A N 1
ATOM 800 C CA . MET A 1 108 ? 132.710 24.401 97.277 1.00 34.35 510 MET A CA 1
ATOM 801 C C . MET A 1 108 ? 133.989 24.991 96.682 1.00 33.83 510 MET A C 1
ATOM 802 O O . MET A 1 108 ? 134.469 26.032 97.118 1.00 33.05 510 MET A O 1
ATOM 807 N N . PRO A 1 109 ? 134.570 24.316 95.685 1.00 33.71 511 PRO A N 1
ATOM 808 C CA . PRO A 1 109 ? 135.792 24.812 95.051 1.00 33.42 511 PRO A CA 1
ATOM 809 C C . PRO A 1 109 ? 135.465 26.078 94.276 1.00 32.38 511 PRO A C 1
ATOM 810 O O . PRO A 1 109 ? 134.523 26.097 93.492 1.00 31.75 511 PRO A O 1
ATOM 814 N N . ASN A 1 110 ? 136.253 27.125 94.488 1.00 32.70 512 ASN A N 1
ATOM 815 C CA . ASN A 1 110 ? 136.046 28.412 93.831 1.00 32.55 512 ASN A CA 1
ATOM 816 C C . ASN A 1 110 ? 136.054 28.335 92.293 1.00 33.36 512 ASN A C 1
ATOM 817 O O . ASN A 1 110 ? 137.050 27.921 91.691 1.00 31.58 512 ASN A O 1
ATOM 822 N N . VAL A 1 111 ? 134.949 28.743 91.661 1.00 33.82 513 VAL A N 1
ATOM 823 C CA . VAL A 1 111 ? 134.853 28.698 90.200 1.00 35.48 513 VAL A CA 1
ATOM 824 C C . VAL A 1 111 ? 135.677 29.742 89.465 1.00 36.71 513 VAL A C 1
ATOM 825 O O . VAL A 1 111 ? 135.933 29.593 88.267 1.00 38.49 513 VAL A O 1
ATOM 829 N N . SER A 1 112 ? 136.089 30.800 90.153 1.00 36.16 514 SER A N 1
ATOM 830 C CA . SER A 1 112 ? 136.922 31.796 89.490 1.00 37.54 514 SER A CA 1
ATOM 831 C C . SER A 1 112 ? 138.312 31.194 89.402 1.00 37.35 514 SER A C 1
ATOM 832 O O . SER A 1 112 ? 139.012 31.345 88.404 1.00 37.93 514 SER A O 1
ATOM 835 N N . ALA A 1 113 ? 138.700 30.492 90.457 1.00 37.78 515 ALA A N 1
ATOM 836 C CA . ALA A 1 113 ? 140.004 29.853 90.494 1.00 38.12 515 ALA A CA 1
ATOM 837 C C . ALA A 1 113 ? 139.998 28.567 89.675 1.00 37.26 515 ALA A C 1
ATOM 838 O O . ALA A 1 113 ? 141.004 28.214 89.063 1.00 35.09 515 ALA A O 1
ATOM 840 N N . TYR A 1 114 ? 138.861 27.873 89.670 1.00 37.34 516 TYR A N 1
ATOM 841 C CA . TYR A 1 114 ? 138.731 26.609 88.940 1.00 38.34 516 TYR A CA 1
ATOM 842 C C . TYR A 1 114 ? 137.469 26.639 88.070 1.00 38.72 516 TYR A C 1
ATOM 843 O O . TYR A 1 114 ? 136.461 26.006 88.400 1.00 40.21 516 TYR A O 1
ATOM 852 N N . PRO A 1 115 ? 137.513 27.374 86.940 1.00 38.24 517 PRO A N 1
ATOM 853 C CA . PRO A 1 115 ? 136.383 27.500 86.011 1.00 36.42 517 PRO A CA 1
ATOM 854 C C . PRO A 1 115 ? 135.864 26.144 85.552 1.00 35.29 517 PRO A C 1
ATOM 855 O O . PRO A 1 115 ? 136.642 25.234 85.270 1.00 33.34 517 PRO A O 1
ATOM 859 N N . ARG A 1 116 ? 134.546 26.020 85.467 1.00 35.86 518 ARG A N 1
ATOM 860 C CA . ARG A 1 116 ? 133.924 24.766 85.062 1.00 35.81 518 ARG A CA 1
ATOM 861 C C . ARG A 1 116 ? 134.519 24.120 83.798 1.00 36.32 518 ARG A C 1
ATOM 862 O O . ARG A 1 116 ? 134.661 22.897 83.729 1.00 37.81 518 ARG A O 1
ATOM 870 N N . PRO A 1 117 ? 134.861 24.922 82.779 1.00 37.38 519 PRO A N 1
ATOM 871 C CA . PRO A 1 117 ? 135.443 24.385 81.544 1.00 39.32 519 PRO A CA 1
ATOM 872 C C . PRO A 1 117 ? 136.960 24.148 81.634 1.00 41.42 519 PRO A C 1
ATOM 873 O O . PRO A 1 117 ? 137.583 23.775 80.641 1.00 43.03 519 PRO A O 1
ATOM 877 N N . ASN A 1 118 ? 137.547 24.351 82.813 1.00 42.50 520 ASN A N 1
ATOM 878 C CA . ASN A 1 118 ? 138.999 24.233 82.987 1.00 42.99 520 ASN A CA 1
ATOM 879 C C . ASN A 1 118 ? 139.579 22.994 83.663 1.00 42.77 520 ASN A C 1
ATOM 880 O O . ASN A 1 118 ? 140.757 22.987 84.019 1.00 40.94 520 ASN A O 1
ATOM 885 N N . ALA A 1 119 ? 138.775 21.951 83.830 1.00 43.14 521 ALA A N 1
ATOM 886 C CA . ALA A 1 119 ? 139.239 20.732 84.491 1.00 43.88 521 ALA A CA 1
ATOM 887 C C . ALA A 1 119 ? 140.568 20.190 83.961 1.00 43.54 521 ALA A C 1
ATOM 888 O O . ALA A 1 119 ? 141.308 19.517 84.689 1.00 42.31 521 ALA A O 1
ATOM 890 N N . SER A 1 120 ? 140.871 20.472 82.699 1.00 42.20 522 SER A N 1
ATOM 891 C CA . SER A 1 120 ? 142.117 19.990 82.124 1.00 42.84 522 SER A CA 1
ATOM 892 C C . SER A 1 120 ? 143.294 20.866 82.485 1.00 41.53 522 SER A C 1
ATOM 893 O O . SER A 1 120 ? 144.443 20.466 82.303 1.00 40.83 522 SER A O 1
ATOM 896 N N . GLU A 1 121 ? 143.007 22.061 82.992 1.00 40.30 523 GLU A N 1
ATOM 897 C CA . GLU A 1 121 ? 144.059 22.984 83.394 1.00 40.58 523 GLU A CA 1
ATOM 898 C C . GLU A 1 121 ? 144.715 22.493 84.685 1.00 38.55 523 GLU A C 1
ATOM 899 O O . GLU A 1 121 ? 144.031 22.122 85.646 1.00 37.43 523 GLU A O 1
ATOM 905 N N . ALA A 1 122 ? 146.044 22.492 84.693 1.00 36.07 524 ALA A N 1
ATOM 906 C CA . ALA A 1 122 ? 146.825 22.051 85.846 1.00 34.64 524 ALA A CA 1
ATOM 907 C C . ALA A 1 122 ? 146.358 22.689 87.152 1.00 33.91 524 ALA A C 1
ATOM 908 O O . ALA A 1 122 ? 146.321 22.039 88.192 1.00 32.86 524 ALA A O 1
ATOM 910 N N . LYS A 1 123 ? 146.001 23.965 87.084 1.00 34.28 525 LYS A N 1
ATOM 911 C CA . LYS A 1 123 ? 145.549 24.703 88.254 1.00 34.02 525 LYS A CA 1
ATOM 912 C C . LYS A 1 123 ? 144.265 24.158 88.882 1.00 34.51 525 LYS A C 1
ATOM 913 O O . LYS A 1 123 ? 144.022 24.359 90.072 1.00 34.11 525 LYS A O 1
ATOM 919 N N . SER A 1 124 ? 143.435 23.487 88.094 1.00 34.14 526 SER A N 1
ATOM 920 C CA . SER A 1 124 ? 142.193 22.944 88.633 1.00 35.67 526 SER A CA 1
ATOM 921 C C . SER A 1 124 ? 142.468 21.567 89.210 1.00 36.54 526 SER A C 1
ATOM 922 O O . SER A 1 124 ? 141.547 20.815 89.543 1.00 36.17 526 SER A O 1
ATOM 925 N N . GLN A 1 125 ? 143.753 21.257 89.340 1.00 36.03 527 GLN A N 1
ATOM 926 C CA . GLN A 1 125 ? 144.186 19.968 89.852 1.00 36.21 527 GLN A CA 1
ATOM 927 C C . GLN A 1 125 ? 145.184 20.067 90.995 1.00 35.95 527 GLN A C 1
ATOM 928 O O . GLN A 1 125 ? 145.984 21.001 91.066 1.00 36.73 527 GLN A O 1
ATOM 934 N N . MET A 1 126 ? 145.112 19.107 91.905 1.00 33.80 528 MET A N 1
ATOM 935 C CA . MET A 1 126 ? 146.074 19.022 92.991 1.00 33.58 528 MET A CA 1
ATOM 936 C C . MET A 1 126 ? 146.483 17.553 92.904 1.00 34.02 528 MET A C 1
ATOM 937 O O . MET A 1 126 ? 145.692 16.651 93.203 1.00 32.59 528 MET A O 1
ATOM 942 N N . VAL A 1 127 ? 147.709 17.329 92.437 1.00 34.49 529 VAL A N 1
ATOM 943 C CA . VAL A 1 127 ? 148.226 15.983 92.226 1.00 36.29 529 VAL A CA 1
ATOM 944 C C . VAL A 1 127 ? 149.350 15.650 93.189 1.00 37.77 529 VAL A C 1
ATOM 945 O O . VAL A 1 127 ? 150.266 16.446 93.400 1.00 39.45 529 VAL A O 1
ATOM 949 N N . SER A 1 128 ? 149.280 14.455 93.757 1.00 37.16 530 SER A N 1
ATOM 950 C CA . SER A 1 128 ? 150.276 14.011 94.712 1.00 38.33 530 SER A CA 1
ATOM 951 C C . SER A 1 128 ? 150.568 12.537 94.537 1.00 38.48 530 SER A C 1
ATOM 952 O O . SER A 1 128 ? 149.797 11.803 93.919 1.00 38.53 530 SER A O 1
ATOM 955 N N . LEU A 1 129 ? 151.689 12.109 95.100 1.00 38.52 531 LEU A N 1
ATOM 956 C CA . LEU A 1 129 ? 152.088 10.713 95.049 1.00 38.04 531 LEU A CA 1
ATOM 957 C C . LEU A 1 129 ? 151.668 10.088 96.372 1.00 37.67 531 LEU A C 1
ATOM 958 O O . LEU A 1 129 ? 151.773 10.719 97.426 1.00 38.79 531 LEU A O 1
ATOM 963 N N . THR A 1 130 ? 151.167 8.862 96.323 1.00 37.36 532 THR A N 1
ATOM 964 C CA . THR A 1 130 ? 150.786 8.175 97.550 1.00 37.03 532 THR A CA 1
ATOM 965 C C . THR A 1 130 ? 150.988 6.673 97.354 1.00 35.18 532 THR A C 1
ATOM 966 O O . THR A 1 130 ? 151.619 6.258 96.381 1.00 31.55 532 THR A O 1
ATOM 970 N N . TYR A 1 131 ? 150.474 5.852 98.263 1.00 35.94 533 TYR A N 1
ATOM 971 C CA . TYR A 1 131 ? 150.696 4.415 98.135 1.00 36.22 533 TYR A CA 1
ATOM 972 C C . TYR A 1 131 ? 149.502 3.509 98.390 1.00 36.07 533 TYR A C 1
ATOM 973 O O . TYR A 1 131 ? 148.808 3.643 99.396 1.00 37.29 533 TYR A O 1
ATOM 982 N N . LEU A 1 132 ? 149.284 2.577 97.467 1.00 36.90 534 LEU A N 1
ATOM 983 C CA . LEU A 1 132 ? 148.202 1.607 97.574 1.00 36.71 534 LEU A CA 1
ATOM 984 C C . LEU A 1 132 ? 148.477 0.818 98.852 1.00 38.04 534 LEU A C 1
ATOM 985 O O . LEU A 1 132 ? 149.636 0.500 99.133 1.00 37.32 534 LEU A O 1
ATOM 990 N N . GLN A 1 133 ? 147.431 0.508 99.624 1.00 38.56 535 GLN A N 1
ATOM 991 C CA . GLN A 1 133 ? 147.595 -0.232 100.874 1.00 39.09 535 GLN A CA 1
ATOM 992 C C . GLN A 1 133 ? 148.341 0.590 101.912 1.00 39.85 535 GLN A C 1
ATOM 993 O O . GLN A 1 133 ? 148.395 0.212 103.081 1.00 41.47 535 GLN A O 1
ATOM 999 N N . GLY A 1 134 ? 148.925 1.705 101.484 1.00 39.12 536 GLY A N 1
ATOM 1000 C CA . GLY A 1 134 ? 149.712 2.517 102.393 1.00 36.88 536 GLY A CA 1
ATOM 1001 C C . GLY A 1 134 ? 151.109 1.917 102.388 1.00 35.95 536 GLY A C 1
ATOM 1002 O O . GLY A 1 134 ? 151.990 2.323 103.138 1.00 35.33 536 GLY A O 1
ATOM 1003 N N . ASP A 1 135 ? 151.290 0.930 101.516 1.00 35.21 537 ASP A N 1
ATOM 1004 C CA . ASP A 1 135 ? 152.549 0.209 101.346 1.00 36.13 537 ASP A CA 1
ATOM 1005 C C . ASP A 1 135 ? 153.494 1.008 100.444 1.00 36.39 537 ASP A C 1
ATOM 1006 O O . ASP A 1 135 ? 153.250 1.148 99.242 1.00 35.76 537 ASP A O 1
ATOM 1011 N N . THR A 1 136 ? 154.579 1.518 101.026 1.00 35.86 538 THR A N 1
ATOM 1012 C CA . THR A 1 136 ? 155.540 2.330 100.284 1.00 37.16 538 THR A CA 1
ATOM 1013 C C . THR A 1 136 ? 156.199 1.656 99.090 1.00 38.24 538 THR A C 1
ATOM 1014 O O . THR A 1 136 ? 156.992 2.278 98.386 1.00 41.23 538 THR A O 1
ATOM 1018 N N . SER A 1 137 ? 155.883 0.393 98.847 1.00 38.30 539 SER A N 1
ATOM 1019 C CA . SER A 1 137 ? 156.469 -0.289 97.700 1.00 38.36 539 SER A CA 1
ATOM 1020 C C . SER A 1 137 ? 155.467 -0.240 96.558 1.00 36.94 539 SER A C 1
ATOM 1021 O O . SER A 1 137 ? 155.773 -0.623 95.437 1.00 36.13 539 SER A O 1
ATOM 1024 N N . LYS A 1 138 ? 154.265 0.236 96.856 1.00 36.69 540 LYS A N 1
ATOM 1025 C CA . LYS A 1 138 ? 153.206 0.318 95.859 1.00 37.22 540 LYS A CA 1
ATOM 1026 C C . LYS A 1 138 ? 152.763 1.758 95.613 1.00 36.01 540 LYS A C 1
ATOM 1027 O O . LYS A 1 138 ? 151.631 2.135 95.918 1.00 35.20 540 LYS A O 1
ATOM 1033 N N . PRO A 1 139 ? 153.651 2.580 95.042 1.00 34.28 541 PRO A N 1
ATOM 1034 C CA . PRO A 1 139 ? 153.338 3.980 94.760 1.00 34.04 541 PRO A CA 1
ATOM 1035 C C . PRO A 1 139 ? 152.223 4.124 93.730 1.00 32.45 541 PRO A C 1
ATOM 1036 O O . PRO A 1 139 ? 152.112 3.329 92.798 1.00 32.04 541 PRO A O 1
ATOM 1040 N N . ILE A 1 140 ? 151.394 5.139 93.927 1.00 32.93 542 ILE A N 1
ATOM 1041 C CA . ILE A 1 140 ? 150.289 5.457 93.030 1.00 32.68 542 ILE A CA 1
ATOM 1042 C C . ILE A 1 140 ? 150.119 6.973 93.081 1.00 33.53 542 ILE A C 1
ATOM 1043 O O . ILE A 1 140 ? 150.689 7.644 93.944 1.00 34.36 542 ILE A O 1
ATOM 1048 N N . THR A 1 141 ? 149.350 7.524 92.156 1.00 33.58 543 THR A N 1
ATOM 1049 C CA . THR A 1 141 ? 149.136 8.958 92.180 1.00 34.83 543 THR A CA 1
ATOM 1050 C C . THR A 1 141 ? 147.684 9.251 92.499 1.00 35.12 543 THR A C 1
ATOM 1051 O O . THR A 1 141 ? 146.799 8.442 92.199 1.00 34.16 543 THR A O 1
ATOM 1055 N N . MET A 1 142 ? 147.447 10.389 93.145 1.00 33.58 544 MET A N 1
ATOM 1056 C CA . MET A 1 142 ? 146.092 10.815 93.443 1.00 32.99 544 MET A CA 1
ATOM 1057 C C . MET A 1 142 ? 145.901 12.191 92.838 1.00 34.15 544 MET A C 1
ATOM 1058 O O . MET A 1 142 ? 146.664 13.119 93.119 1.00 34.69 544 MET A O 1
ATOM 1063 N N . LYS A 1 143 ? 144.890 12.322 91.993 1.00 34.43 545 LYS A N 1
ATOM 1064 C CA . LYS A 1 143 ? 144.618 13.606 91.388 1.00 34.21 545 LYS A CA 1
ATOM 1065 C C . LYS A 1 143 ? 143.234 14.057 91.791 1.00 34.20 545 LYS A C 1
ATOM 1066 O O . LYS A 1 143 ? 142.263 13.318 91.643 1.00 34.73 545 LYS A O 1
ATOM 1072 N N . VAL A 1 144 ? 143.153 15.267 92.327 1.00 33.40 546 VAL A N 1
ATOM 1073 C CA . VAL A 1 144 ? 141.875 15.822 92.724 1.00 33.27 546 VAL A CA 1
ATOM 1074 C C . VAL A 1 144 ? 141.572 16.936 91.729 1.00 34.57 546 VAL A C 1
ATOM 1075 O O . VAL A 1 144 ? 142.336 17.900 91.616 1.00 33.62 546 VAL A O 1
ATOM 1079 N N . ALA A 1 145 ? 140.476 16.792 90.986 1.00 34.37 547 ALA A N 1
ATOM 1080 C CA . ALA A 1 145 ? 140.099 17.809 90.009 1.00 33.92 547 ALA A CA 1
ATOM 1081 C C . ALA A 1 145 ? 138.966 18.623 90.583 1.00 33.01 547 ALA A C 1
ATOM 1082 O O . ALA A 1 145 ? 138.038 18.078 91.176 1.00 32.27 547 ALA A O 1
ATOM 1084 N N . PHE A 1 146 ? 139.045 19.933 90.399 1.00 32.98 548 PHE A N 1
ATOM 1085 C CA . PHE A 1 146 ? 138.031 20.835 90.918 1.00 34.34 548 PHE A CA 1
ATOM 1086 C C . PHE A 1 146 ? 137.069 21.290 89.826 1.00 34.92 548 PHE A C 1
ATOM 1087 O O . PHE A 1 146 ? 137.490 21.792 88.789 1.00 34.79 548 PHE A O 1
ATOM 1095 N N . ASN A 1 147 ? 135.777 21.106 90.0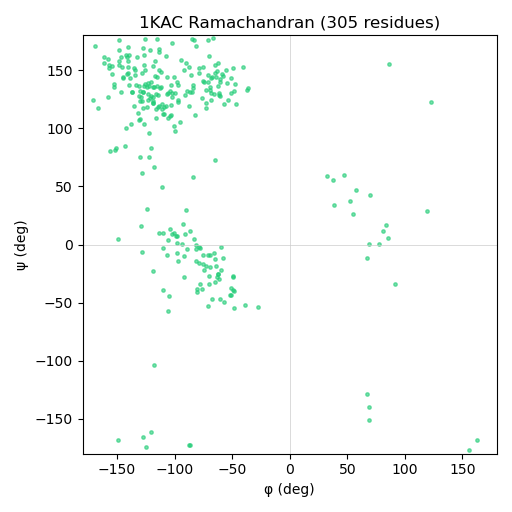73 1.00 35.87 549 ASN A N 1
ATOM 1096 C CA . ASN A 1 147 ? 134.730 21.512 89.144 1.00 38.28 549 ASN A CA 1
ATOM 1097 C C . ASN A 1 147 ? 134.886 21.020 87.709 1.00 40.27 549 ASN A C 1
ATOM 1098 O O . ASN A 1 147 ? 134.564 21.734 86.758 1.00 40.16 549 ASN A O 1
ATOM 1103 N N . GLY A 1 148 ? 135.368 19.794 87.556 1.00 41.46 550 GLY A N 1
ATOM 1104 C CA . GLY A 1 148 ? 135.540 19.240 86.229 1.00 45.09 550 GLY A CA 1
ATOM 1105 C C . GLY A 1 148 ? 134.332 18.450 85.756 1.00 47.94 550 GLY A C 1
ATOM 1106 O O . GLY A 1 148 ? 134.079 18.366 84.558 1.00 48.76 550 GLY A O 1
ATOM 1107 N N . ILE A 1 149 ? 133.588 17.875 86.699 1.00 50.07 551 ILE A N 1
ATOM 1108 C CA . ILE A 1 149 ? 132.399 17.073 86.401 1.00 53.25 551 ILE A CA 1
ATOM 1109 C C . ILE A 1 149 ? 131.192 17.863 86.889 1.00 56.43 551 ILE A C 1
ATOM 1110 O O . ILE A 1 149 ? 130.312 17.358 87.598 1.00 56.09 551 ILE A O 1
ATOM 1115 N N . THR A 1 150 ? 131.164 19.126 86.492 1.00 60.79 552 THR A N 1
ATOM 1116 C CA . THR A 1 150 ? 130.110 20.058 86.880 1.00 65.31 552 THR A CA 1
ATOM 1117 C C . THR A 1 150 ? 128.846 20.102 86.037 1.00 67.83 552 THR A C 1
ATOM 1118 O O . THR A 1 150 ? 128.631 19.326 85.103 1.00 70.66 552 THR A O 1
ATOM 1122 N N . SER A 1 151 ? 128.033 21.085 86.389 1.00 69.15 553 SER A N 1
ATOM 1123 C CA . SER A 1 151 ? 126.769 21.389 85.755 1.00 70.15 553 SER A CA 1
ATOM 1124 C C . SER A 1 151 ? 126.958 22.808 85.203 1.00 71.37 553 SER A C 1
ATOM 1125 O O . SER A 1 151 ? 127.621 23.032 84.184 1.00 70.83 553 SER A O 1
ATOM 1128 N N . LEU A 1 152 ? 126.358 23.744 85.922 1.00 72.01 554 LEU A N 1
ATOM 1129 C CA . LEU A 1 152 ? 126.419 25.176 85.666 1.00 68.99 554 LEU A CA 1
ATOM 1130 C C . LEU A 1 152 ? 125.765 25.687 86.908 1.00 66.58 55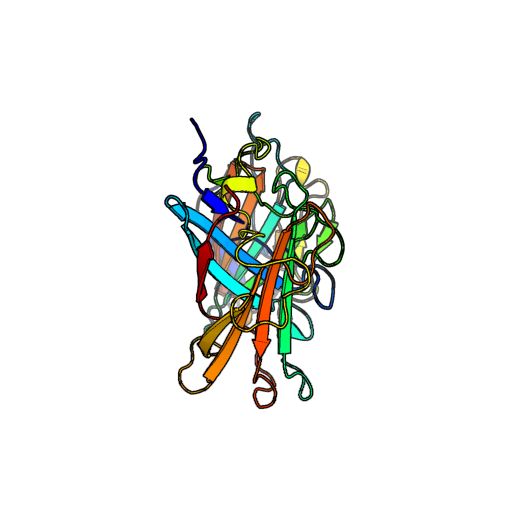4 LEU A C 1
ATOM 1131 O O . LEU A 1 152 ? 124.652 25.281 87.246 1.00 65.37 554 LEU A O 1
ATOM 1136 N N . ASN A 1 153 ? 126.481 26.558 87.599 1.00 63.97 555 ASN A N 1
ATOM 1137 C CA . ASN A 1 153 ? 126.019 27.095 88.863 1.00 60.26 555 ASN A CA 1
ATOM 1138 C C . ASN A 1 153 ? 126.303 25.944 89.832 1.00 56.04 555 ASN A C 1
ATOM 1139 O O . ASN A 1 153 ? 126.052 26.046 91.028 1.00 56.88 555 ASN A O 1
ATOM 1144 N N . GLY A 1 154 ? 126.855 24.857 89.289 1.00 50.99 556 GLY A N 1
ATOM 1145 C CA . GLY A 1 154 ? 127.176 23.689 90.089 1.00 45.94 556 GLY A CA 1
ATOM 1146 C C . GLY A 1 154 ? 128.649 23.564 90.432 1.00 42.66 556 GLY A C 1
ATOM 1147 O O . GLY A 1 154 ? 129.475 24.327 89.944 1.00 40.72 556 GLY A O 1
ATOM 1148 N N . TYR A 1 155 ? 128.977 22.585 91.268 1.00 40.93 557 TYR A N 1
ATOM 1149 C CA . TYR A 1 155 ? 130.354 22.363 91.706 1.00 39.04 557 TYR A CA 1
ATOM 1150 C C . TYR A 1 155 ? 130.659 20.874 91.799 1.00 37.58 557 TYR A C 1
ATOM 1151 O O . TYR A 1 155 ? 129.743 20.051 91.873 1.00 38.63 557 TYR A O 1
ATOM 1160 N N . SER A 1 156 ? 131.941 20.525 91.814 1.00 34.64 558 SER A N 1
ATOM 1161 C CA . SER A 1 156 ? 132.310 19.126 91.925 1.00 32.67 558 SER A CA 1
ATOM 1162 C C . SER A 1 156 ? 133.735 18.863 92.371 1.00 33.69 558 SER A C 1
ATOM 1163 O O . SER A 1 156 ? 134.629 19.694 92.215 1.00 34.21 558 SER A O 1
ATOM 1166 N N . LEU A 1 157 ? 133.919 17.677 92.937 1.00 35.04 559 LEU A N 1
ATOM 1167 C CA . LEU A 1 157 ? 135.215 17.195 93.386 1.00 35.03 559 LEU A CA 1
ATOM 1168 C C . LEU A 1 157 ? 135.400 15.833 92.734 1.00 34.59 559 LEU A C 1
ATOM 1169 O O . LEU A 1 157 ? 134.494 14.995 92.754 1.00 34.65 559 LEU A O 1
ATOM 1174 N N . THR A 1 158 ? 136.561 15.627 92.129 1.00 33.83 560 THR A N 1
ATOM 1175 C CA . THR A 1 158 ? 136.868 14.358 91.490 1.00 33.11 560 THR A CA 1
ATOM 1176 C C . THR A 1 158 ? 138.157 13.807 92.069 1.00 34.45 560 THR A C 1
ATOM 1177 O O . THR A 1 158 ? 139.123 14.548 92.260 1.00 34.64 560 THR A O 1
ATOM 1181 N N . PHE A 1 159 ? 138.158 12.511 92.368 1.00 35.55 561 PHE A N 1
ATOM 1182 C CA . PHE A 1 159 ? 139.343 11.864 92.907 1.00 35.80 561 PHE A CA 1
ATOM 1183 C C . PHE A 1 159 ? 139.732 10.692 92.024 1.00 36.64 561 PHE A C 1
ATOM 1184 O O . PHE A 1 159 ? 138.961 9.749 91.864 1.00 37.24 561 PHE A O 1
ATOM 1192 N N . MET A 1 160 ? 140.923 10.759 91.443 1.00 37.37 562 MET A N 1
ATOM 1193 C CA . MET A 1 160 ? 141.413 9.682 90.600 1.00 38.10 562 MET A CA 1
ATOM 1194 C C . MET A 1 160 ? 142.695 9.092 91.180 1.00 37.61 562 MET A C 1
ATOM 1195 O O . MET A 1 160 ? 143.679 9.804 91.389 1.00 36.45 562 MET A O 1
ATOM 1200 N N . TRP A 1 161 ? 142.670 7.792 91.451 1.00 34.63 563 TRP A N 1
ATOM 1201 C CA . TRP A 1 161 ? 143.845 7.086 91.938 1.00 33.51 563 TRP A CA 1
ATOM 1202 C C . TRP A 1 161 ? 144.324 6.284 90.733 1.00 33.75 563 TRP A C 1
ATOM 1203 O O . TRP A 1 161 ? 143.680 5.317 90.319 1.00 34.15 563 TRP A O 1
ATOM 1214 N N . SER A 1 162 ? 145.452 6.693 90.159 1.00 33.00 564 SER A N 1
ATOM 1215 C CA . SER A 1 162 ? 145.948 6.023 88.971 1.00 32.66 564 SER A CA 1
ATOM 1216 C C . SER A 1 162 ? 147.287 5.327 89.189 1.00 32.31 564 SER A C 1
ATOM 1217 O O . SER A 1 162 ? 147.860 5.401 90.278 1.00 30.35 564 SER A O 1
ATOM 1220 N N . GLY A 1 163 ? 147.764 4.645 88.145 1.00 31.54 565 GLY A N 1
ATOM 1221 C CA . GLY A 1 163 ? 149.015 3.910 88.213 1.00 33.19 565 GLY A CA 1
ATOM 1222 C C . GLY A 1 163 ? 148.810 2.527 88.817 1.00 36.06 565 GLY A C 1
ATOM 1223 O O . GLY A 1 163 ? 149.768 1.870 89.233 1.00 35.19 565 GLY A O 1
ATOM 1224 N N . LEU A 1 164 ? 147.553 2.086 88.851 1.00 37.43 566 LEU A N 1
ATOM 1225 C CA . LEU A 1 164 ? 147.170 0.792 89.419 1.00 39.70 566 LEU A CA 1
ATOM 1226 C C . LEU A 1 164 ? 147.539 -0.394 88.534 1.00 41.67 566 LEU A C 1
ATOM 1227 O O . LEU A 1 164 ? 147.659 -1.522 89.009 1.00 41.88 566 LEU A O 1
ATOM 1232 N N . SER A 1 165 ? 147.709 -0.126 87.248 1.00 44.31 567 SER A N 1
ATOM 1233 C CA . SER A 1 165 ? 148.034 -1.148 86.263 1.00 48.40 567 SER A CA 1
ATOM 1234 C C . SER A 1 165 ? 148.802 -2.367 86.779 1.00 50.07 567 SER A C 1
ATOM 1235 O O . SER A 1 165 ? 148.386 -3.512 86.595 1.00 51.38 567 SER A O 1
ATOM 1238 N N . ASN A 1 166 ? 149.916 -2.106 87.439 1.00 51.44 568 ASN A N 1
ATOM 1239 C CA . ASN A 1 166 ? 150.787 -3.151 87.952 1.00 53.26 568 ASN A CA 1
ATOM 1240 C C . ASN A 1 166 ? 150.525 -3.664 89.373 1.00 53.11 568 ASN A C 1
ATOM 1241 O O . ASN A 1 166 ? 151.446 -4.094 90.051 1.00 53.66 568 ASN A O 1
ATOM 1246 N N . TYR A 1 167 ? 149.271 -3.615 89.816 1.00 52.11 569 TYR A N 1
ATOM 1247 C CA . TYR A 1 167 ? 148.890 -4.123 91.135 1.00 52.62 569 TYR A CA 1
ATOM 1248 C C . TYR A 1 167 ? 147.676 -5.024 90.959 1.00 55.01 569 TYR A C 1
ATOM 1249 O O . TYR A 1 167 ? 146.568 -4.556 90.725 1.00 57.57 569 TYR A O 1
ATOM 1258 N N . ILE A 1 168 ? 147.910 -6.322 91.103 1.00 57.37 570 ILE A N 1
ATOM 1259 C CA . ILE A 1 168 ? 146.880 -7.328 90.907 1.00 57.36 570 ILE A CA 1
ATOM 1260 C C . ILE A 1 168 ? 146.482 -8.083 92.167 1.00 57.72 570 ILE A C 1
ATOM 1261 O O . ILE A 1 168 ? 147.159 -8.001 93.186 1.00 57.53 570 ILE A O 1
ATOM 1266 N N . ASN A 1 169 ? 145.380 -8.822 92.073 1.00 58.07 571 ASN A N 1
ATOM 1267 C CA . ASN A 1 169 ? 144.860 -9.629 93.173 1.00 58.51 571 ASN A CA 1
ATOM 1268 C C . ASN A 1 169 ? 145.008 -8.941 94.513 1.00 58.40 571 ASN A C 1
ATOM 1269 O O . ASN A 1 169 ? 145.245 -9.590 95.535 1.00 59.50 571 ASN A O 1
ATOM 1274 N N . GLN A 1 170 ? 144.886 -7.621 94.493 1.00 58.08 572 GLN A N 1
ATOM 1275 C CA . GLN A 1 170 ? 144.987 -6.823 95.702 1.00 54.40 572 GLN A CA 1
ATOM 1276 C C . GLN A 1 170 ? 143.711 -6.043 95.821 1.00 51.59 572 GLN A C 1
ATOM 1277 O O . GLN A 1 170 ? 143.175 -5.559 94.828 1.00 52.19 572 GLN A O 1
ATOM 1283 N N . PRO A 1 171 ? 143.180 -5.933 97.033 1.00 48.55 573 PRO A N 1
ATOM 1284 C CA . PRO A 1 171 ? 141.950 -5.160 97.158 1.00 46.63 573 PRO A CA 1
ATOM 1285 C C . PRO A 1 171 ? 142.352 -3.696 96.939 1.00 45.05 573 PRO A C 1
ATOM 1286 O O . PRO A 1 171 ? 143.467 -3.296 97.287 1.00 43.12 573 PRO A O 1
ATOM 1290 N N . PHE A 1 172 ? 141.479 -2.903 96.330 1.00 43.19 574 PHE A N 1
ATOM 1291 C CA . PHE A 1 172 ? 141.805 -1.503 96.131 1.00 39.55 574 PHE A CA 1
ATOM 1292 C C . PHE A 1 172 ? 141.625 -0.813 97.473 1.00 38.59 574 PHE A C 1
ATOM 1293 O O . PHE A 1 172 ? 140.556 -0.895 98.081 1.00 37.22 574 PHE A O 1
ATOM 1301 N N . SER A 1 173 ? 142.661 -0.123 97.928 1.00 37.70 575 SER A N 1
ATOM 1302 C CA . SER A 1 173 ? 142.600 0.564 99.211 1.00 37.15 575 SER A CA 1
ATOM 1303 C C . SER A 1 173 ? 143.624 1.686 99.302 1.00 35.37 575 SER A C 1
ATOM 1304 O O . SER A 1 173 ? 144.815 1.460 99.086 1.00 35.03 575 SER A O 1
ATOM 1307 N N . THR A 1 174 ? 143.163 2.887 99.636 1.00 33.56 576 THR A N 1
ATOM 1308 C CA . THR A 1 174 ? 144.059 4.036 99.755 1.00 34.07 576 THR A CA 1
ATOM 1309 C C . THR A 1 174 ? 144.266 4.434 101.213 1.00 34.43 576 THR A C 1
ATOM 1310 O O . THR A 1 174 ? 143.500 4.040 102.093 1.00 36.32 576 THR A O 1
ATOM 1314 N N . PRO A 1 175 ? 145.326 5.207 101.487 1.00 33.92 577 PRO A N 1
ATOM 1315 C CA . PRO A 1 175 ? 145.639 5.684 102.835 1.00 32.61 577 PRO A CA 1
ATOM 1316 C C . PRO A 1 175 ? 144.757 6.924 102.973 1.00 31.09 577 PRO A C 1
ATOM 1317 O O . PRO A 1 175 ? 144.077 7.293 102.019 1.00 30.06 577 PRO A O 1
ATOM 1321 N N . SER A 1 176 ? 144.744 7.555 104.139 1.00 30.24 578 SER A N 1
ATOM 1322 C CA . SER A 1 176 ? 143.973 8.781 104.273 1.00 31.19 578 SER A CA 1
ATOM 1323 C C . SER A 1 176 ? 144.789 9.801 103.483 1.00 31.42 578 SER A C 1
ATOM 1324 O O . SER A 1 176 ? 145.945 10.066 103.825 1.00 30.65 578 SER A O 1
ATOM 1327 N N . CYS A 1 177 ? 144.199 10.352 102.424 1.00 31.76 579 CYS A N 1
ATOM 1328 C CA . CYS A 1 177 ? 144.890 11.315 101.570 1.00 31.65 579 CYS A CA 1
ATOM 1329 C C . CYS A 1 177 ? 144.396 12.736 101.767 1.00 32.73 579 CYS A C 1
ATOM 1330 O O . CYS A 1 177 ? 143.197 13.012 101.722 1.00 33.78 579 CYS A O 1
ATOM 1333 N N . SER A 1 178 ? 145.341 13.640 101.973 1.00 32.49 580 SER A N 1
ATOM 1334 C CA . SER A 1 178 ? 145.026 15.036 102.189 1.00 31.80 580 SER A CA 1
ATOM 1335 C C . SER A 1 178 ? 144.989 15.827 100.891 1.00 31.39 580 SER A C 1
ATOM 1336 O O . SER A 1 178 ? 145.591 15.446 99.883 1.00 30.10 580 SER A O 1
ATOM 1339 N N . PHE A 1 179 ? 144.257 16.930 100.932 1.00 29.83 581 PHE A N 1
ATOM 1340 C CA . PHE A 1 179 ? 144.136 17.829 99.798 1.00 30.59 581 PHE A CA 1
ATOM 1341 C C . PHE A 1 179 ? 143.449 19.090 100.307 1.00 30.72 581 PHE A C 1
ATOM 1342 O O . PHE A 1 179 ? 142.966 19.131 101.444 1.00 29.75 581 PHE A O 1
ATOM 1350 N N . SER A 1 180 ? 143.419 20.120 99.470 1.00 30.87 582 SER A N 1
ATOM 1351 C CA . SER A 1 180 ? 142.791 21.378 99.841 1.00 31.23 582 SER A CA 1
ATOM 1352 C C . SER A 1 180 ? 142.491 22.208 98.605 1.00 30.89 582 SER A C 1
ATOM 1353 O O . SER A 1 180 ? 143.045 21.969 97.526 1.00 31.31 582 SER A O 1
ATOM 1356 N N . TYR A 1 181 ? 141.602 23.178 98.760 1.00 29.69 583 TYR A N 1
ATOM 1357 C CA . TYR A 1 181 ? 141.238 24.036 97.646 1.00 30.31 583 TYR A CA 1
ATOM 1358 C C . TYR A 1 181 ? 140.658 25.352 98.126 1.00 30.27 583 TYR A C 1
ATOM 1359 O O . TYR A 1 181 ? 140.221 25.467 99.281 1.00 28.33 583 TYR A O 1
ATOM 1368 N N . ILE A 1 182 ? 140.691 26.350 97.242 1.00 29.93 584 ILE A N 1
ATOM 1369 C CA . ILE A 1 182 ? 140.163 27.668 97.555 1.00 30.58 584 ILE A CA 1
ATOM 1370 C C . ILE A 1 182 ? 138.659 27.530 97.499 1.00 30.03 584 ILE A C 1
ATOM 1371 O O . ILE A 1 182 ? 138.137 26.832 96.641 1.00 30.32 584 ILE A O 1
ATOM 1376 N N . THR A 1 183 ? 137.963 28.179 98.421 1.00 30.74 585 THR A N 1
ATOM 1377 C CA . THR A 1 183 ? 136.519 28.057 98.462 1.00 34.11 585 THR A CA 1
ATOM 1378 C C . THR A 1 183 ? 135.770 29.117 97.662 1.00 34.58 585 THR A C 1
ATOM 1379 O O . THR A 1 183 ? 136.237 30.244 97.495 1.00 33.24 585 THR A O 1
ATOM 1383 N N . GLN A 1 184 ? 134.602 28.726 97.162 1.00 35.90 586 GLN A N 1
ATOM 1384 C CA . GLN A 1 184 ? 133.746 29.608 96.390 1.00 37.41 586 GLN A CA 1
ATOM 1385 C C . GLN A 1 184 ? 133.423 30.832 97.233 1.00 38.55 586 GLN A C 1
ATOM 1386 O O . GLN A 1 184 ? 133.570 31.967 96.782 1.00 36.97 586 GLN A O 1
ATOM 1392 N N . GLU A 1 185 ? 132.989 30.583 98.464 1.00 39.78 587 GLU A N 1
ATOM 1393 C CA . GLU A 1 185 ? 132.650 31.635 99.406 1.00 42.37 587 GLU A CA 1
ATOM 1394 C C . GLU A 1 185 ? 133.388 31.458 100.725 1.00 43.37 587 GLU A C 1
ATOM 1395 O O . GLU A 1 185 ? 133.807 32.472 101.308 1.00 44.55 587 GLU A O 1
ATOM 1402 N N . GLY B 2 1 ? 120.318 3.610 121.495 1.00 60.61 23 GLY B N 1
ATOM 1403 C CA . GLY B 2 1 ? 121.544 2.763 121.535 1.00 60.50 23 GLY B CA 1
ATOM 1404 C C . GLY B 2 1 ? 121.262 1.272 121.596 1.00 60.94 23 GLY B C 1
ATOM 1405 O O . GLY B 2 1 ? 120.107 0.842 121.574 1.00 60.12 23 GLY B O 1
ATOM 1406 N N . ILE B 2 2 ? 122.328 0.482 121.668 1.00 61.07 24 ILE B N 1
ATOM 1407 C CA . ILE B 2 2 ? 122.215 -0.970 121.740 1.00 60.54 24 ILE B CA 1
ATOM 1408 C C . ILE B 2 2 ? 121.975 -1.379 123.191 1.00 62.46 24 ILE B C 1
ATOM 1409 O O . ILE B 2 2 ? 122.607 -0.850 124.102 1.00 62.46 24 ILE B O 1
ATOM 1414 N N . THR B 2 3 ? 121.063 -2.324 123.397 1.00 64.16 25 THR B N 1
ATOM 1415 C CA . THR B 2 3 ? 120.681 -2.759 124.740 1.00 66.64 25 THR B CA 1
ATOM 1416 C C . THR B 2 3 ? 121.606 -3.707 125.503 1.00 68.18 25 THR B C 1
ATOM 1417 O O . THR B 2 3 ? 121.333 -4.035 126.658 1.00 68.84 25 THR B O 1
ATOM 1421 N N . THR B 2 4 ? 122.695 -4.149 124.885 1.00 69.16 26 THR B N 1
ATOM 1422 C CA . THR B 2 4 ? 123.601 -5.062 125.571 1.00 69.51 26 THR B CA 1
ATOM 1423 C C . THR B 2 4 ? 125.074 -4.700 125.431 1.00 69.27 26 THR B C 1
ATOM 1424 O O . THR B 2 4 ? 125.506 -4.197 124.397 1.00 69.94 26 THR B O 1
ATOM 1428 N N . PRO B 2 5 ? 125.864 -4.962 126.482 1.00 69.12 27 PRO B N 1
ATOM 1429 C CA . PRO B 2 5 ? 127.304 -4.694 126.573 1.00 68.08 27 PRO B CA 1
ATOM 1430 C C . PRO B 2 5 ? 128.141 -5.612 125.690 1.00 66.58 27 PRO B C 1
ATOM 1431 O O . PRO B 2 5 ? 127.614 -6.529 125.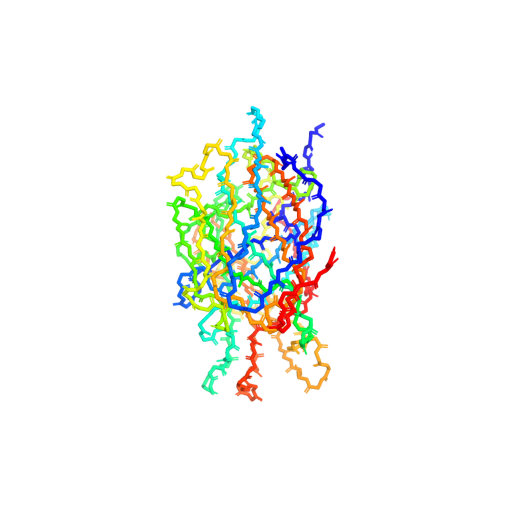059 1.00 66.80 27 PRO B O 1
ATOM 1435 N N . GLU B 2 6 ? 129.448 -5.362 125.658 1.00 64.49 28 GLU B N 1
ATOM 1436 C CA . GLU B 2 6 ? 130.362 -6.194 124.881 1.00 62.71 28 GLU B CA 1
ATOM 1437 C C . GLU B 2 6 ? 130.397 -7.553 125.579 1.00 61.05 28 GLU B C 1
ATOM 1438 O O . GLU B 2 6 ? 130.691 -7.624 126.767 1.00 61.63 28 GLU B O 1
ATOM 1444 N N . GLU B 2 7 ? 130.093 -8.627 124.855 1.00 58.78 29 GLU B N 1
ATOM 1445 C CA . GLU B 2 7 ? 130.082 -9.951 125.466 1.00 56.77 29 GLU B CA 1
ATOM 1446 C C . GLU B 2 7 ? 130.910 -11.003 124.740 1.00 54.94 29 GLU B C 1
ATOM 1447 O O . GLU B 2 7 ? 131.377 -10.787 123.622 1.00 55.44 29 GLU B O 1
ATOM 1453 N N . MET B 2 8 ? 131.091 -12.143 125.402 1.00 52.72 30 MET B N 1
ATOM 1454 C CA . MET B 2 8 ? 131.821 -13.271 124.834 1.00 50.39 30 MET B CA 1
ATOM 1455 C C . MET B 2 8 ? 130.895 -14.478 124.734 1.00 47.97 30 MET B C 1
ATOM 1456 O O . MET B 2 8 ? 130.336 -14.938 125.730 1.00 46.93 30 MET B O 1
ATOM 1461 N N . ILE B 2 9 ? 130.739 -14.981 123.517 1.00 45.87 31 ILE B N 1
ATOM 1462 C CA . ILE B 2 9 ? 129.887 -16.129 123.251 1.00 43.89 31 ILE B CA 1
ATOM 1463 C C . ILE B 2 9 ? 130.753 -17.325 122.867 1.00 44.86 31 ILE B C 1
ATOM 1464 O O . ILE B 2 9 ? 131.517 -17.274 121.893 1.00 44.67 31 ILE B O 1
ATOM 1469 N N . GLU B 2 10 ? 130.627 -18.398 123.643 1.00 43.95 32 GLU B N 1
ATOM 1470 C CA . GLU B 2 10 ? 131.416 -19.602 123.418 1.00 44.89 32 GLU B CA 1
ATOM 1471 C C . GLU B 2 10 ? 130.518 -20.737 122.926 1.00 43.90 32 GLU B C 1
ATOM 1472 O O . GLU B 2 10 ? 129.617 -21.174 123.633 1.00 44.97 32 GLU B O 1
ATOM 1478 N N . LYS B 2 11 ? 130.766 -21.200 121.705 1.00 43.80 33 LYS B N 1
ATOM 1479 C CA . LYS B 2 11 ? 129.981 -22.275 121.106 1.00 43.84 33 LYS B CA 1
ATOM 1480 C C . LYS B 2 11 ? 130.883 -23.408 120.629 1.00 45.04 33 LYS B C 1
ATOM 1481 O O . LYS B 2 11 ? 132.112 -23.323 120.695 1.00 44.74 33 LYS B O 1
ATOM 1487 N N . ALA B 2 12 ? 130.260 -24.466 120.125 1.00 45.59 34 ALA B N 1
ATOM 1488 C CA . ALA B 2 12 ? 130.994 -25.619 119.631 1.00 45.11 34 ALA B CA 1
ATOM 1489 C C . ALA B 2 12 ? 130.853 -25.733 118.121 1.00 44.59 34 ALA B C 1
ATOM 1490 O O . ALA B 2 12 ? 129.825 -25.361 117.551 1.00 41.58 34 ALA B O 1
ATOM 1492 N N . LYS B 2 13 ? 131.898 -26.249 117.481 1.00 45.43 35 LYS B N 1
ATOM 1493 C CA . LYS B 2 13 ? 131.894 -26.424 116.038 1.00 46.74 35 LYS B CA 1
ATOM 1494 C C . LYS B 2 13 ? 130.596 -27.080 115.590 1.00 47.08 35 LYS B C 1
ATOM 1495 O O . LYS B 2 13 ? 130.105 -28.013 116.230 1.00 46.57 35 LYS B O 1
ATOM 1501 N N . GLY B 2 14 ? 130.042 -26.581 114.490 1.00 47.35 36 GLY B N 1
ATOM 1502 C CA . GLY B 2 14 ? 128.810 -27.136 113.969 1.00 47.54 36 GLY B CA 1
ATOM 1503 C C . GLY B 2 14 ? 127.555 -26.464 114.487 1.00 48.22 36 GLY B C 1
ATOM 1504 O O . GLY B 2 14 ? 126.567 -26.355 113.763 1.00 48.92 36 GLY B O 1
ATOM 1505 N N . GLU B 2 15 ? 127.584 -26.012 115.736 1.00 48.56 37 GLU B N 1
ATOM 1506 C CA . GLU B 2 15 ? 126.421 -25.355 116.320 1.00 49.39 37 GLU B CA 1
ATOM 1507 C C . GLU B 2 15 ? 126.151 -24.026 115.618 1.00 48.88 37 GLU B C 1
ATOM 1508 O O . GLU B 2 15 ? 126.887 -23.617 114.719 1.00 47.56 37 GLU B O 1
ATOM 1514 N N . THR B 2 16 ? 125.081 -23.361 116.033 1.00 48.42 38 THR B N 1
ATOM 1515 C CA . THR B 2 16 ? 124.735 -22.064 115.477 1.00 48.04 38 THR B CA 1
ATOM 1516 C C . THR B 2 16 ? 124.857 -21.030 116.585 1.00 48.65 38 THR B C 1
ATOM 1517 O O . THR B 2 16 ? 124.435 -21.263 117.718 1.00 48.64 38 THR B O 1
ATOM 1521 N N . ALA B 2 17 ? 125.459 -19.894 116.254 1.00 48.73 39 ALA B N 1
ATOM 1522 C CA . ALA B 2 17 ? 125.656 -18.825 117.220 1.00 48.65 39 ALA B CA 1
ATOM 1523 C C . ALA B 2 17 ? 124.672 -17.693 116.994 1.00 48.32 39 ALA B C 1
ATOM 1524 O O . ALA B 2 17 ? 124.482 -17.235 115.867 1.00 48.64 39 ALA B O 1
ATOM 1526 N N . TYR B 2 18 ? 124.037 -17.258 118.076 1.00 47.41 40 TYR B N 1
ATOM 1527 C CA . TYR B 2 18 ? 123.084 -16.163 118.018 1.00 47.14 40 TYR B CA 1
ATOM 1528 C C . TYR B 2 18 ? 123.770 -14.928 118.586 1.00 45.73 40 TYR B C 1
ATOM 1529 O O . TYR B 2 18 ? 124.052 -14.860 119.780 1.00 45.28 40 TYR B O 1
ATOM 1538 N N . LEU B 2 19 ? 124.048 -13.963 117.715 1.00 44.94 41 LEU B N 1
ATOM 1539 C CA . LEU B 2 19 ? 124.714 -12.728 118.110 1.00 44.18 41 LEU B CA 1
ATOM 1540 C C . LEU B 2 19 ? 123.670 -11.634 118.272 1.00 43.48 41 LEU B C 1
ATOM 1541 O O . LEU B 2 19 ? 123.229 -11.019 117.302 1.00 42.68 41 LEU B O 1
ATOM 1546 N N . 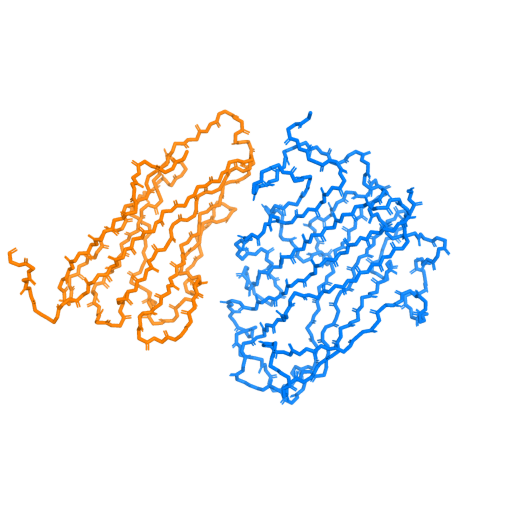PRO B 2 20 ? 123.246 -11.395 119.515 1.00 43.36 42 PRO B N 1
ATOM 1547 C CA . PRO B 2 20 ? 122.246 -10.391 119.862 1.00 44.18 42 PRO B CA 1
ATOM 1548 C C . PRO B 2 20 ? 122.711 -8.955 119.695 1.00 44.64 42 PRO B C 1
ATOM 1549 O O . PRO B 2 20 ? 123.825 -8.595 120.077 1.00 43.92 42 PRO B O 1
ATOM 1553 N N . CYS B 2 21 ? 121.835 -8.146 119.112 1.00 44.73 43 CYS B N 1
ATOM 1554 C CA . CYS B 2 21 ? 122.097 -6.736 118.900 1.00 46.08 43 CYS B CA 1
ATOM 1555 C C . CYS B 2 21 ? 120.766 -5.990 118.789 1.00 46.33 43 CYS B C 1
ATOM 1556 O O . CYS B 2 21 ? 120.286 -5.693 117.689 1.00 45.33 43 CYS B O 1
ATOM 1559 N N . LYS B 2 22 ? 120.173 -5.698 119.942 1.00 46.71 44 LYS B N 1
ATOM 1560 C CA . LYS B 2 22 ? 118.906 -4.984 119.998 1.00 48.43 44 LYS B CA 1
ATOM 1561 C C . LYS B 2 22 ? 119.198 -3.527 120.336 1.00 48.79 44 LYS B C 1
ATOM 1562 O O . LYS B 2 22 ? 120.116 -3.227 121.106 1.00 47.95 44 LYS B O 1
ATOM 1568 N N . PHE B 2 23 ? 118.421 -2.620 119.756 1.00 49.25 45 PHE B N 1
ATOM 1569 C CA . PHE B 2 23 ? 118.642 -1.200 119.968 1.00 49.22 45 PHE B CA 1
ATOM 1570 C C . PHE B 2 23 ? 117.356 -0.410 120.114 1.00 51.53 45 PHE B C 1
ATOM 1571 O O . PHE B 2 23 ? 116.288 -0.828 119.665 1.00 52.09 45 PHE B O 1
ATOM 1579 N N . THR B 2 24 ? 117.480 0.745 120.749 1.00 53.70 46 THR B N 1
ATOM 1580 C CA . THR B 2 24 ? 116.358 1.634 120.956 1.00 55.36 46 THR B CA 1
ATOM 1581 C C . THR B 2 24 ? 116.676 2.889 120.168 1.00 56.81 46 THR B C 1
ATOM 1582 O O . THR B 2 24 ? 117.835 3.284 120.073 1.00 57.25 46 THR B O 1
ATOM 1586 N N . LEU B 2 25 ? 115.654 3.506 119.587 1.00 59.10 47 LEU B N 1
ATOM 1587 C CA . LEU B 2 25 ? 115.852 4.727 118.816 1.00 60.42 47 LEU B CA 1
ATOM 1588 C C . LEU B 2 25 ? 115.343 5.957 119.552 1.00 61.53 47 LEU B C 1
ATOM 1589 O O . LEU B 2 25 ? 114.337 5.905 120.256 1.00 63.98 47 LEU B O 1
ATOM 1594 N N . SER B 2 26 ? 116.054 7.064 119.382 1.00 62.76 48 SER B N 1
ATOM 1595 C CA . SER B 2 26 ? 115.697 8.331 120.009 1.00 63.12 48 SER B CA 1
ATOM 1596 C C . SER B 2 26 ? 114.857 9.158 119.040 1.00 62.91 48 SER B C 1
ATOM 1597 O O . SER B 2 26 ? 114.890 8.928 117.833 1.00 62.36 48 SER B O 1
ATOM 1600 N N . PRO B 2 27 ? 114.077 10.121 119.554 1.00 63.45 49 PRO B N 1
ATOM 1601 C CA . PRO B 2 27 ? 113.253 10.946 118.667 1.00 63.15 49 PRO B CA 1
ATOM 1602 C C . PRO B 2 27 ? 114.114 11.768 117.715 1.00 63.04 49 PRO B C 1
ATOM 1603 O O . PRO B 2 27 ? 113.693 12.103 116.605 1.00 62.34 49 PRO B O 1
ATOM 1607 N N . GLU B 2 28 ? 115.328 12.078 118.162 1.00 63.00 50 GLU B N 1
ATOM 1608 C CA . GLU B 2 28 ? 116.267 12.866 117.371 1.00 63.18 50 GLU B CA 1
ATOM 1609 C C . GLU B 2 28 ? 116.807 12.096 116.168 1.00 62.06 50 GLU B C 1
ATOM 1610 O O . GLU B 2 28 ? 117.079 12.676 115.113 1.00 62.62 50 GLU B O 1
ATOM 1616 N N . ASP B 2 29 ? 116.968 10.789 116.336 1.00 60.37 51 ASP B N 1
ATOM 1617 C CA . ASP B 2 29 ? 117.502 9.944 115.277 1.00 58.69 51 ASP B CA 1
ATOM 1618 C C . ASP B 2 29 ? 116.571 9.903 114.079 1.00 56.78 51 ASP B C 1
ATOM 1619 O O . ASP B 2 29 ? 115.929 8.891 113.826 1.00 56.89 51 ASP B O 1
ATOM 1624 N N . GLN B 2 30 ? 116.515 11.005 113.337 1.00 56.02 52 GLN B N 1
ATOM 1625 C CA . GLN B 2 30 ? 115.641 11.104 112.177 1.00 55.15 52 GLN B CA 1
ATOM 1626 C C . GLN B 2 30 ? 116.271 10.749 110.843 1.00 53.18 52 GLN B C 1
ATOM 1627 O O . GLN B 2 30 ? 115.614 10.816 109.810 1.00 52.98 52 GLN B O 1
ATOM 1633 N N . GLY B 2 31 ? 117.542 10.373 110.854 1.00 51.89 53 GLY B N 1
ATOM 1634 C CA . GLY B 2 31 ? 118.186 10.004 109.606 1.00 49.29 53 GLY B CA 1
ATOM 1635 C C . GLY B 2 31 ? 117.853 8.568 109.226 1.00 47.95 53 GLY B C 1
ATOM 1636 O O . GLY B 2 31 ? 117.258 7.849 110.027 1.00 46.26 53 GLY B O 1
ATOM 1637 N N . PRO B 2 32 ? 118.206 8.122 108.007 1.00 45.97 54 PRO B N 1
ATOM 1638 C CA . PRO B 2 32 ? 117.929 6.753 107.568 1.00 44.26 54 PRO B CA 1
ATOM 1639 C C . PRO B 2 32 ? 118.670 5.735 108.440 1.00 44.21 54 PRO B C 1
ATOM 1640 O O . PRO B 2 32 ? 119.753 6.020 108.963 1.00 43.68 54 PRO B O 1
ATOM 1644 N N . LEU B 2 33 ? 118.079 4.553 108.588 1.00 43.70 55 LEU B N 1
ATOM 1645 C CA . LEU B 2 33 ? 118.665 3.494 109.399 1.00 44.03 55 LEU B CA 1
ATOM 1646 C C . LEU B 2 33 ? 119.683 2.635 108.654 1.00 44.28 55 LEU B C 1
ATOM 1647 O O . LEU B 2 33 ? 119.427 2.174 107.540 1.00 44.15 55 LEU B O 1
ATOM 1652 N N . ASP B 2 34 ? 120.841 2.439 109.277 1.00 45.47 56 ASP B N 1
ATOM 1653 C CA . ASP B 2 34 ? 121.892 1.595 108.719 1.00 47.65 56 ASP B CA 1
ATOM 1654 C C . ASP B 2 34 ? 122.354 0.619 109.756 1.00 45.91 56 ASP B C 1
ATOM 1655 O O . ASP B 2 34 ? 122.614 0.992 110.895 1.00 46.71 56 ASP B O 1
ATOM 1660 N N . ILE B 2 35 ? 122.437 -0.638 109.356 1.00 43.58 57 ILE B N 1
ATOM 1661 C CA . ILE B 2 35 ? 122.906 -1.675 110.251 1.00 43.27 57 ILE B CA 1
ATOM 1662 C C . ILE B 2 35 ? 124.030 -2.423 109.547 1.00 42.23 57 ILE B C 1
ATOM 1663 O O . ILE B 2 35 ? 123.841 -3.004 108.477 1.00 42.63 57 ILE B O 1
ATOM 1668 N N . GLU B 2 36 ? 125.218 -2.365 110.135 1.00 41.10 58 GLU B N 1
ATOM 1669 C CA . GLU B 2 36 ? 126.363 -3.047 109.560 1.00 40.27 58 GLU B CA 1
ATOM 1670 C C . GLU B 2 36 ? 127.021 -3.943 110.587 1.00 39.85 58 GLU B C 1
ATOM 1671 O O . GLU B 2 36 ? 127.181 -3.560 111.741 1.00 39.12 58 GLU B O 1
ATOM 1677 N N . TRP B 2 37 ? 127.366 -5.153 110.166 1.00 39.77 59 TRP B N 1
ATOM 1678 C CA . TRP B 2 37 ? 128.067 -6.095 111.025 1.00 40.06 59 TRP B CA 1
ATOM 1679 C C . TRP B 2 37 ? 129.442 -6.307 110.408 1.00 40.54 59 TRP B C 1
ATOM 1680 O O . TRP B 2 37 ? 129.558 -6.580 109.207 1.00 41.07 59 TRP B O 1
ATOM 1691 N N . LEU B 2 38 ? 130.485 -6.161 111.215 1.00 39.79 60 LEU B N 1
ATOM 1692 C CA . LEU B 2 38 ? 131.837 -6.363 110.717 1.00 39.52 60 LEU B CA 1
ATOM 1693 C C . LEU B 2 38 ? 132.487 -7.469 111.529 1.00 40.17 60 LEU B C 1
ATOM 1694 O O . LEU B 2 38 ? 131.973 -7.873 112.573 1.00 40.19 60 LEU B O 1
ATOM 1699 N N . ILE B 2 39 ? 133.614 -7.964 111.044 1.00 40.31 61 ILE B N 1
ATOM 1700 C CA . ILE B 2 39 ? 134.326 -9.015 111.745 1.00 40.26 61 ILE B CA 1
ATOM 1701 C C . ILE B 2 39 ? 135.830 -8.872 111.613 1.00 40.02 61 ILE B C 1
ATOM 1702 O O . ILE B 2 39 ? 136.342 -8.452 110.574 1.00 40.78 61 ILE B O 1
ATOM 1707 N N . SER B 2 40 ? 136.528 -9.218 112.685 1.00 38.64 62 SER B N 1
ATOM 1708 C CA . SER B 2 40 ? 137.977 -9.208 112.700 1.00 38.83 62 SER B CA 1
ATOM 1709 C C . SER B 2 40 ? 138.326 -10.634 113.068 1.00 38.04 62 SER B C 1
ATOM 1710 O O . SER B 2 40 ? 138.333 -11.004 114.241 1.00 38.09 62 SER B O 1
ATOM 1713 N N . PRO B 2 41 ? 138.598 -11.462 112.055 1.00 38.39 63 PRO B N 1
ATOM 1714 C CA . PRO B 2 41 ? 138.950 -12.871 112.207 1.00 39.27 63 PRO B CA 1
ATOM 1715 C C . PRO B 2 41 ? 140.181 -13.045 113.071 1.00 40.66 63 PRO B C 1
ATOM 1716 O O . PRO B 2 41 ? 141.088 -12.224 113.047 1.00 41.37 63 PRO B O 1
ATOM 1720 N N . ALA B 2 42 ? 140.207 -14.116 113.844 1.00 41.70 64 ALA B N 1
ATOM 1721 C CA . ALA B 2 42 ? 141.350 -14.379 114.685 1.00 42.20 64 ALA B CA 1
ATOM 1722 C C . ALA B 2 42 ? 142.439 -15.015 113.829 1.00 43.77 64 ALA B C 1
ATOM 1723 O O . ALA B 2 42 ? 143.611 -14.670 113.962 1.00 42.48 64 ALA B O 1
ATOM 1725 N N . ASP B 2 43 ? 142.048 -15.918 112.930 1.00 46.76 65 ASP B N 1
ATOM 1726 C CA . ASP B 2 43 ? 143.025 -16.606 112.091 1.00 51.64 65 ASP B CA 1
ATOM 1727 C C . ASP B 2 43 ? 143.872 -15.742 111.153 1.00 53.28 65 ASP B C 1
ATOM 1728 O O . ASP B 2 43 ? 145.008 -16.113 110.852 1.00 56.11 65 ASP B O 1
ATOM 1733 N N . ASN B 2 44 ? 143.356 -14.606 110.690 1.00 53.17 66 ASN B N 1
ATOM 1734 C CA . ASN B 2 44 ? 144.162 -13.762 109.815 1.00 53.59 66 ASN B CA 1
ATOM 1735 C C . ASN B 2 44 ? 144.288 -12.341 110.343 1.00 53.33 66 ASN B C 1
ATOM 1736 O O . ASN B 2 44 ? 143.835 -12.040 111.447 1.00 52.52 66 ASN B O 1
ATOM 1741 N N . GLN B 2 45 ? 144.900 -11.466 109.555 1.00 53.40 67 GLN B N 1
ATOM 1742 C CA . GLN B 2 45 ? 145.122 -10.094 109.988 1.00 52.99 67 GLN B CA 1
ATOM 1743 C C . GLN B 2 45 ? 144.044 -9.086 109.629 1.00 52.53 67 GLN B C 1
ATOM 1744 O O . GLN B 2 45 ? 144.093 -7.946 110.100 1.00 52.98 67 GLN B O 1
ATOM 1750 N N . LYS B 2 46 ? 143.086 -9.479 108.792 1.00 50.54 68 LYS B N 1
ATOM 1751 C CA . LYS B 2 46 ? 142.038 -8.546 108.397 1.00 49.36 68 LYS B CA 1
ATOM 1752 C C . LYS B 2 46 ? 141.279 -8.032 109.622 1.00 47.73 68 LYS B C 1
ATOM 1753 O O . LYS B 2 46 ? 141.118 -8.748 110.610 1.00 48.02 68 LYS B O 1
ATOM 1759 N N . VAL B 2 47 ? 140.826 -6.787 109.556 1.00 44.20 69 VAL B N 1
ATOM 1760 C CA . VAL B 2 47 ? 140.051 -6.216 110.642 1.00 41.96 69 VAL B CA 1
ATOM 1761 C C . VAL B 2 47 ? 138.832 -5.554 110.034 1.00 40.09 69 VAL B C 1
ATOM 1762 O O . VAL B 2 47 ? 138.810 -5.279 108.841 1.00 39.52 69 VAL B O 1
ATOM 1766 N N . ASP B 2 48 ? 137.817 -5.320 110.854 1.00 39.14 70 ASP B N 1
ATOM 1767 C CA . ASP B 2 48 ? 136.574 -4.696 110.414 1.00 39.15 70 ASP B CA 1
ATOM 1768 C C . ASP B 2 48 ? 136.100 -5.105 109.018 1.00 38.80 70 ASP B C 1
ATOM 1769 O O . ASP B 2 48 ? 135.880 -4.249 108.164 1.00 39.44 70 ASP B O 1
ATOM 1774 N N . GLN B 2 49 ? 135.936 -6.403 108.783 1.00 37.75 71 GLN B N 1
ATOM 1775 C CA . GLN B 2 49 ? 135.468 -6.876 107.483 1.00 38.15 71 GLN B CA 1
ATOM 1776 C C . GLN B 2 49 ? 133.945 -6.870 107.453 1.00 38.87 71 GLN B C 1
ATOM 1777 O O . GLN B 2 49 ? 133.302 -7.373 108.373 1.00 39.92 71 GLN B O 1
ATOM 1783 N N . VAL B 2 50 ? 133.363 -6.300 106.402 1.00 39.37 72 VAL B N 1
ATOM 1784 C CA . VAL B 2 50 ? 131.908 -6.242 106.291 1.00 39.93 72 VAL B CA 1
ATOM 1785 C C . VAL B 2 50 ? 131.347 -7.651 106.141 1.00 40.89 72 VAL B C 1
ATOM 1786 O O . VAL B 2 50 ? 131.810 -8.418 105.298 1.00 40.60 72 VAL B O 1
ATOM 1790 N N . ILE B 2 51 ? 130.358 -7.996 106.962 1.00 41.81 73 ILE B N 1
ATOM 1791 C CA . ILE B 2 51 ? 129.747 -9.324 106.893 1.00 42.64 73 ILE B CA 1
ATOM 1792 C C . ILE B 2 51 ? 128.368 -9.245 106.258 1.00 42.66 73 ILE B C 1
ATOM 1793 O O . ILE B 2 51 ? 128.088 -9.920 105.268 1.00 43.55 73 ILE B O 1
ATOM 1798 N N . ILE B 2 52 ? 127.501 -8.433 106.850 1.00 41.34 74 ILE B N 1
ATOM 1799 C CA . ILE B 2 52 ? 126.155 -8.266 106.333 1.00 40.71 74 ILE B CA 1
ATOM 1800 C C . ILE B 2 52 ? 125.742 -6.827 106.573 1.00 41.48 74 ILE B C 1
ATOM 1801 O O . ILE B 2 52 ? 126.224 -6.179 107.505 1.00 39.79 74 ILE B O 1
ATOM 1806 N N . LEU B 2 53 ? 124.842 -6.331 105.733 1.00 43.22 75 LEU B N 1
ATOM 1807 C CA . LEU B 2 53 ? 124.410 -4.946 105.825 1.00 43.95 75 LEU B CA 1
ATOM 1808 C C . LEU B 2 53 ? 122.919 -4.719 105.572 1.00 43.77 75 LEU B C 1
ATOM 1809 O O . LEU B 2 53 ? 122.282 -5.433 104.795 1.00 44.51 75 LEU B O 1
ATOM 1814 N N . TYR B 2 54 ? 122.369 -3.727 106.259 1.00 43.17 76 TYR B N 1
ATOM 1815 C CA . TYR B 2 54 ? 120.977 -3.340 106.083 1.00 43.34 76 TYR B CA 1
ATOM 1816 C C . TYR B 2 54 ? 121.029 -1.843 105.788 1.00 43.48 76 TYR B C 1
ATOM 1817 O O . TYR B 2 54 ? 121.245 -1.028 106.691 1.00 42.60 76 TYR B O 1
ATOM 1826 N N . SER B 2 55 ? 120.854 -1.489 104.518 1.00 43.40 77 SER B N 1
ATOM 1827 C CA . SER B 2 55 ? 120.900 -0.092 104.098 1.00 43.15 77 SER B CA 1
ATOM 1828 C C . SER B 2 55 ? 119.823 0.205 103.066 1.00 43.96 77 SER B C 1
ATOM 1829 O O . SER B 2 55 ? 119.602 -0.582 102.145 1.00 42.86 77 SER B O 1
ATOM 1832 N N . GLY B 2 56 ? 119.157 1.343 103.219 1.00 45.43 78 GLY B N 1
ATOM 1833 C CA . GLY B 2 56 ? 118.113 1.700 102.280 1.00 48.17 78 GLY B CA 1
ATOM 1834 C C . GLY B 2 56 ? 117.033 0.637 102.219 1.00 50.79 78 GLY B C 1
ATOM 1835 O O . GLY B 2 56 ? 116.608 0.213 101.138 1.00 50.97 78 GLY B O 1
ATOM 1836 N N . ASP B 2 57 ? 116.600 0.202 103.397 1.00 52.88 79 ASP B N 1
ATOM 1837 C CA . ASP B 2 57 ? 115.559 -0.811 103.544 1.00 55.24 79 ASP B CA 1
ATOM 1838 C C . ASP B 2 57 ? 115.825 -2.120 102.815 1.00 54.65 79 ASP B C 1
ATOM 1839 O O . ASP B 2 57 ? 114.888 -2.828 102.449 1.00 55.17 79 ASP B O 1
ATOM 1844 N N . LYS B 2 58 ? 117.097 -2.440 102.597 1.00 53.79 80 LYS B N 1
ATOM 1845 C CA . LYS B 2 58 ? 117.461 -3.688 101.938 1.00 53.21 80 LYS B CA 1
ATOM 1846 C C . LYS B 2 58 ? 118.613 -4.389 102.646 1.00 51.88 80 LYS B C 1
ATOM 1847 O O . LYS B 2 58 ? 119.455 -3.756 103.287 1.00 51.21 80 LYS B O 1
ATOM 1853 N N . ILE B 2 59 ? 118.638 -5.709 102.526 1.00 50.47 81 ILE B N 1
ATOM 1854 C CA . ILE B 2 59 ? 119.689 -6.498 103.140 1.00 49.24 81 ILE B CA 1
ATOM 1855 C C . ILE B 2 59 ? 120.744 -6.792 102.092 1.00 48.89 81 ILE B C 1
ATOM 1856 O O . ILE B 2 59 ? 120.419 -7.109 100.951 1.00 49.30 81 ILE B O 1
ATOM 1861 N N . TYR B 2 60 ? 122.007 -6.667 102.480 1.00 49.41 82 TYR B N 1
ATOM 1862 C CA . TYR B 2 60 ? 123.111 -6.961 101.583 1.00 50.03 82 TYR B CA 1
ATOM 1863 C C . TYR B 2 60 ? 124.050 -7.884 102.323 1.00 52.66 82 TYR B C 1
ATOM 1864 O O . TYR B 2 60 ? 124.520 -7.579 103.420 1.00 52.70 82 TYR B O 1
ATOM 1873 N N . ASP B 2 61 ? 124.302 -9.028 101.713 1.00 55.75 83 ASP B N 1
ATOM 1874 C CA . ASP B 2 61 ? 125.169 -10.037 102.284 1.00 58.32 83 ASP B CA 1
ATOM 1875 C C . ASP B 2 61 ? 126.193 -10.355 101.220 1.00 58.69 83 ASP B C 1
ATOM 1876 O O . ASP B 2 61 ? 126.340 -9.606 100.256 1.00 58.75 83 ASP B O 1
ATOM 1881 N N . ASP B 2 62 ? 126.906 -11.458 101.398 1.00 59.25 84 ASP B N 1
ATOM 1882 C CA . ASP B 2 62 ? 127.884 -11.875 100.415 1.00 60.26 84 ASP B CA 1
ATOM 1883 C C . ASP B 2 62 ? 129.091 -10.933 100.375 1.00 57.70 84 ASP B C 1
ATOM 1884 O O . ASP B 2 62 ? 129.566 -10.585 99.299 1.00 56.77 84 ASP B O 1
ATOM 1889 N N . TYR B 2 63 ? 129.580 -10.509 101.539 1.00 54.64 85 TYR B N 1
ATOM 1890 C CA . TYR B 2 63 ? 130.747 -9.632 101.578 1.00 52.83 85 TYR B CA 1
ATOM 1891 C C . TYR B 2 63 ? 131.968 -10.413 102.008 1.00 53.08 85 TYR B C 1
ATOM 1892 O O . TYR B 2 63 ? 133.048 -10.286 101.435 0.69 51.64 85 TYR B O 1
ATOM 1901 N N . TYR B 2 64 ? 131.769 -11.221 103.039 1.00 55.90 86 TYR B N 1
ATOM 1902 C CA . TYR B 2 64 ? 132.814 -12.054 103.616 1.00 58.27 86 TYR B CA 1
ATOM 1903 C C . TYR B 2 64 ? 132.591 -13.461 103.047 1.00 59.17 86 TYR B C 1
ATOM 1904 O O . TYR B 2 64 ? 131.712 -14.196 103.498 1.00 59.04 86 TYR B O 1
ATOM 1913 N N . PRO B 2 65 ? 133.394 -13.854 102.047 1.00 60.62 87 PRO B N 1
ATOM 1914 C CA . PRO B 2 65 ? 133.291 -15.164 101.399 1.00 60.76 87 PRO B CA 1
ATOM 1915 C C . PRO B 2 65 ? 133.213 -16.372 102.332 1.00 60.81 87 PRO B C 1
ATOM 1916 O O . PRO B 2 65 ? 132.279 -17.174 102.234 1.00 60.37 87 PRO B O 1
ATOM 1920 N N . ASP B 2 66 ? 134.181 -16.497 103.238 1.00 59.66 88 ASP B N 1
ATOM 1921 C CA . ASP B 2 66 ? 134.210 -17.626 104.165 1.00 58.96 88 ASP B CA 1
ATOM 1922 C C . ASP B 2 66 ? 132.971 -17.782 105.033 1.00 57.67 88 ASP B C 1
ATOM 1923 O O . ASP B 2 66 ? 132.785 -18.813 105.675 1.00 57.07 88 ASP B O 1
ATOM 1928 N N . LEU B 2 67 ? 132.113 -16.775 105.046 1.00 56.64 89 LEU B N 1
ATOM 1929 C CA . LEU B 2 67 ? 130.936 -16.833 105.888 1.00 55.14 89 LEU B CA 1
ATOM 1930 C C . LEU B 2 67 ? 129.666 -16.891 105.050 1.00 56.23 89 LEU B C 1
ATOM 1931 O O . LEU B 2 67 ? 128.558 -16.791 105.569 1.00 55.96 89 LEU B O 1
ATOM 1936 N N . LYS B 2 68 ? 129.843 -17.080 103.747 1.00 57.68 90 LYS B N 1
ATOM 1937 C CA . LYS B 2 68 ? 128.734 -17.136 102.804 1.00 58.75 90 LYS B CA 1
ATOM 1938 C C . LYS B 2 68 ? 127.592 -18.085 103.160 1.00 57.97 90 LYS B C 1
ATOM 1939 O O . LYS B 2 68 ? 127.810 -19.253 103.479 1.00 57.68 90 LYS B O 1
ATOM 1945 N N . GLY B 2 69 ? 126.371 -17.561 103.095 1.00 56.87 91 GLY B N 1
ATOM 1946 C CA . GLY B 2 69 ? 125.189 -18.354 103.381 1.00 55.66 91 GLY B CA 1
ATOM 1947 C C . GLY B 2 69 ? 124.978 -18.804 104.814 1.00 54.90 91 GLY B C 1
ATOM 1948 O O . GLY B 2 69 ? 123.992 -19.478 105.108 1.00 55.35 91 GLY B O 1
ATOM 1949 N N . ARG B 2 70 ? 125.882 -18.437 105.712 1.00 54.02 92 ARG B N 1
ATOM 1950 C CA . ARG B 2 70 ? 125.750 -18.842 107.108 1.00 52.88 92 ARG B CA 1
ATOM 1951 C C . ARG B 2 70 ? 125.403 -17.670 108.037 1.00 53.31 92 ARG B C 1
ATOM 1952 O O . ARG B 2 70 ? 125.425 -17.811 109.263 1.00 54.45 92 ARG B O 1
ATOM 1960 N N . VAL B 2 71 ? 125.076 -16.517 107.457 1.00 51.61 93 VAL B N 1
ATOM 1961 C CA . VAL B 2 71 ? 124.733 -15.340 108.249 1.00 49.74 93 VAL B CA 1
ATOM 1962 C C . VAL B 2 71 ? 123.402 -14.757 107.818 1.00 50.46 93 VAL B C 1
ATOM 1963 O O . VAL B 2 71 ? 123.167 -14.561 106.629 1.00 49.88 93 VAL B O 1
ATOM 1967 N N . HIS B 2 72 ? 122.526 -14.490 108.781 1.00 52.10 94 HIS B N 1
ATOM 1968 C CA . HIS B 2 72 ? 121.222 -13.907 108.477 1.00 54.66 94 HIS B CA 1
ATOM 1969 C C . HIS B 2 72 ? 120.718 -13.158 109.700 1.00 54.25 94 HIS B C 1
ATOM 1970 O O . HIS B 2 72 ? 121.007 -13.556 110.830 1.00 54.20 94 HIS B O 1
ATOM 1977 N N . PHE B 2 73 ? 119.979 -12.071 109.488 1.00 53.13 95 PHE B N 1
ATOM 1978 C CA . PHE B 2 73 ? 119.422 -11.361 110.628 1.00 52.29 95 PHE B CA 1
ATOM 1979 C C . PHE B 2 73 ? 118.379 -12.301 111.208 1.00 53.13 95 PHE B C 1
ATOM 1980 O O . PHE B 2 73 ? 117.694 -13.007 110.473 1.00 53.53 95 PHE B O 1
ATOM 1988 N N . THR B 2 74 ? 118.260 -12.317 112.525 1.00 53.70 96 THR B N 1
ATOM 1989 C CA . THR B 2 74 ? 117.307 -13.197 113.170 1.00 53.28 96 THR B CA 1
ATOM 1990 C C . THR B 2 74 ? 115.887 -12.637 113.137 1.00 54.01 96 THR B C 1
ATOM 1991 O O . THR B 2 74 ? 114.931 -13.379 112.942 1.00 54.08 96 THR B O 1
ATOM 1995 N N . SER B 2 75 ? 115.753 -11.327 113.312 1.00 55.73 97 SER B N 1
ATOM 1996 C CA . SER B 2 75 ? 114.439 -10.691 113.312 1.00 57.56 97 SER B CA 1
ATOM 1997 C C . SER B 2 75 ? 113.898 -10.480 111.910 1.00 59.74 97 SER B C 1
ATOM 1998 O O . SER B 2 75 ? 114.659 -10.331 110.957 1.00 60.10 97 SER B O 1
ATOM 2001 N N . ASN B 2 76 ? 112.575 -10.468 111.793 1.00 62.63 98 ASN B N 1
ATOM 2002 C CA . ASN B 2 76 ? 111.920 -10.260 110.505 1.00 66.37 98 ASN B CA 1
ATOM 2003 C C . ASN B 2 76 ? 111.457 -8.808 110.425 1.00 66.99 98 ASN B C 1
ATOM 2004 O O . ASN B 2 76 ? 110.716 -8.423 109.520 1.00 67.15 98 ASN B O 1
ATOM 2009 N N . ASP B 2 77 ? 111.904 -8.009 111.388 1.00 67.31 99 ASP B N 1
ATOM 2010 C CA . ASP B 2 77 ? 111.556 -6.597 111.447 1.00 68.03 99 ASP B CA 1
ATOM 2011 C C . ASP B 2 77 ? 112.699 -5.868 112.153 1.00 66.24 99 ASP B C 1
ATOM 2012 O O . ASP B 2 77 ? 112.620 -5.593 113.349 1.00 65.68 99 ASP B O 1
ATOM 2017 N N . LEU B 2 78 ? 113.762 -5.563 111.412 1.00 63.93 100 LEU B N 1
ATOM 2018 C CA . LEU B 2 78 ? 114.918 -4.885 111.991 1.00 60.99 100 LEU B CA 1
ATOM 2019 C C . LEU B 2 78 ? 114.568 -3.522 112.561 1.00 60.22 100 LEU B C 1
ATOM 2020 O O . LEU B 2 78 ? 114.958 -3.192 113.682 1.00 59.95 100 LEU B O 1
ATOM 2025 N N . LYS B 2 79 ? 113.834 -2.733 111.783 1.00 59.05 101 LYS B N 1
ATOM 2026 C CA . LYS B 2 79 ? 113.438 -1.397 112.203 1.00 58.30 101 LYS B CA 1
ATOM 2027 C C . LYS B 2 79 ? 112.825 -1.361 113.590 1.00 58.82 101 LYS B C 1
ATOM 2028 O O . LYS B 2 79 ? 112.907 -0.343 114.277 1.00 59.17 101 LYS B O 1
ATOM 2034 N N . SER B 2 80 ? 112.204 -2.463 114.002 1.00 58.60 102 SER B N 1
ATOM 2035 C CA . SER B 2 80 ? 111.579 -2.530 115.320 1.00 58.63 102 SER B CA 1
ATOM 2036 C C . SER B 2 80 ? 112.617 -2.409 116.433 1.00 58.17 102 SER B C 1
ATOM 2037 O O . SER B 2 80 ? 112.276 -2.118 117.577 1.00 59.72 102 SER B O 1
ATOM 2040 N N . GLY B 2 81 ? 113.883 -2.640 116.101 1.00 57.10 103 GLY B N 1
ATOM 2041 C CA . GLY B 2 81 ? 114.924 -2.523 117.104 1.00 55.51 103 GLY B CA 1
ATOM 2042 C C . GLY B 2 81 ? 115.719 -3.784 117.376 1.00 54.68 103 GLY B C 1
ATOM 2043 O O . GLY B 2 81 ? 116.223 -3.971 118.484 1.00 53.87 103 GLY B O 1
ATOM 2044 N N . ASP B 2 82 ? 115.844 -4.652 116.376 1.00 53.20 104 ASP B N 1
ATOM 2045 C CA . ASP B 2 82 ? 116.600 -5.884 116.557 1.00 52.49 104 ASP B CA 1
ATOM 2046 C C . ASP B 2 82 ? 117.481 -6.218 115.361 1.00 50.79 104 ASP B C 1
ATOM 2047 O O . ASP B 2 82 ? 117.002 -6.687 114.328 1.00 49.75 104 ASP B O 1
ATOM 2052 N N . ALA B 2 83 ? 118.779 -5.978 115.521 1.00 48.82 105 ALA B N 1
ATOM 2053 C CA . ALA B 2 83 ? 119.753 -6.223 114.462 1.00 48.23 105 ALA B CA 1
ATOM 2054 C C . ALA B 2 83 ? 120.485 -7.553 114.616 1.00 46.99 105 ALA B C 1
ATOM 2055 O O . ALA B 2 83 ? 121.428 -7.835 113.879 1.00 46.39 105 ALA B O 1
ATOM 2057 N N . SER B 2 84 ? 120.044 -8.366 115.570 1.00 46.46 106 SER B N 1
ATOM 2058 C CA . SER B 2 84 ? 120.661 -9.662 115.836 1.00 45.21 106 SER B CA 1
ATOM 2059 C C . SER B 2 84 ? 120.850 -10.507 114.580 1.00 45.88 106 SER B C 1
ATOM 2060 O O . SER B 2 84 ? 120.094 -10.384 113.615 1.00 45.87 106 SER B O 1
ATOM 2063 N N . ILE B 2 85 ? 121.864 -11.366 114.597 1.00 45.58 107 ILE B N 1
ATOM 2064 C CA . ILE B 2 85 ? 122.129 -12.247 113.464 1.00 46.26 107 ILE B CA 1
ATOM 2065 C C . ILE B 2 85 ? 122.523 -13.626 113.967 1.00 47.79 107 ILE B C 1
ATOM 2066 O O . ILE B 2 85 ? 122.861 -13.795 115.136 1.00 47.58 107 ILE B O 1
ATOM 2071 N N . ASN B 2 86 ? 122.458 -14.613 113.079 1.00 50.18 108 ASN B N 1
ATOM 2072 C CA . ASN B 2 86 ? 122.853 -15.976 113.411 1.00 51.49 108 ASN B CA 1
ATOM 2073 C C . ASN B 2 86 ? 123.974 -16.396 112.485 1.00 51.17 108 ASN B C 1
ATOM 2074 O O . ASN B 2 86 ? 123.965 -16.071 111.294 1.00 51.36 108 ASN B O 1
ATOM 2079 N N . VAL B 2 87 ? 124.946 -17.105 113.040 1.00 50.42 109 VAL B N 1
ATOM 2080 C CA . VAL B 2 87 ? 126.041 -17.633 112.248 1.00 50.07 109 VAL B CA 1
ATOM 2081 C C . VAL B 2 87 ? 125.839 -19.131 112.399 1.00 51.22 109 VAL B C 1
ATOM 2082 O O . VAL B 2 87 ? 126.041 -19.698 113.474 1.00 51.88 109 VAL B O 1
ATOM 2086 N N . THR B 2 88 ? 125.403 -19.764 111.319 1.00 52.15 110 THR B N 1
ATOM 2087 C CA . THR B 2 88 ? 125.122 -21.190 111.328 1.00 52.84 110 THR B CA 1
ATOM 2088 C C . THR B 2 88 ? 126.326 -22.077 111.022 1.0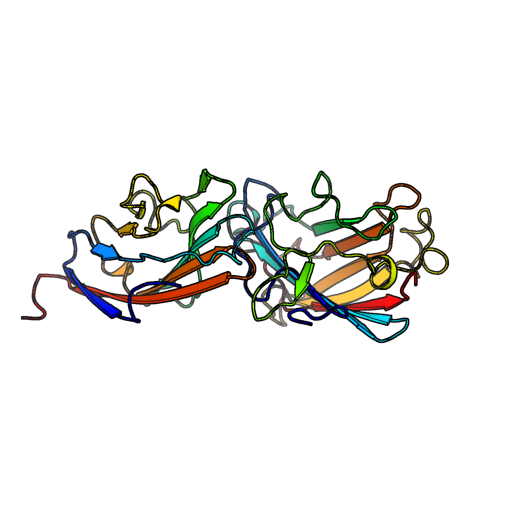0 53.39 110 THR B C 1
ATOM 2089 O O . THR B 2 88 ? 127.267 -21.667 110.337 1.00 52.23 110 THR B O 1
ATOM 2093 N N . ASN B 2 89 ? 126.280 -23.298 111.549 1.00 54.90 111 ASN B N 1
ATOM 2094 C CA . ASN B 2 89 ? 127.338 -24.284 111.356 1.00 55.56 111 ASN B CA 1
ATOM 2095 C C . ASN B 2 89 ? 128.725 -23.682 111.601 1.00 54.05 111 ASN B C 1
ATOM 2096 O O . ASN B 2 89 ? 129.586 -23.676 110.717 1.00 53.25 111 ASN B O 1
ATOM 2101 N N . LEU B 2 90 ? 128.929 -23.181 112.813 1.00 53.17 112 LEU B N 1
ATOM 2102 C CA . LEU B 2 90 ? 130.192 -22.567 113.201 1.00 52.55 112 LEU B CA 1
ATOM 2103 C C . LEU B 2 90 ? 131.409 -23.433 112.902 1.00 53.09 112 LEU B C 1
ATOM 2104 O O . LEU B 2 90 ? 131.371 -24.655 113.042 1.00 54.13 112 LEU B O 1
ATOM 2109 N N . GLN B 2 91 ? 132.490 -22.778 112.497 1.00 53.11 113 GLN B N 1
ATOM 2110 C CA . GLN B 2 91 ? 133.744 -23.451 112.191 1.00 53.47 113 GLN B CA 1
ATOM 2111 C C . GLN B 2 91 ? 134.805 -22.741 113.023 1.00 51.83 113 GLN B C 1
ATOM 2112 O O . GLN B 2 91 ? 134.573 -21.632 113.511 1.00 50.78 113 GLN B O 1
ATOM 2118 N N . LEU B 2 92 ? 135.963 -23.365 113.195 1.00 50.34 114 LEU B N 1
ATOM 2119 C CA . LEU B 2 92 ? 137.004 -22.731 113.986 1.00 50.00 114 LEU B CA 1
ATOM 2120 C C . LEU B 2 92 ? 137.443 -21.410 113.347 1.00 48.95 114 LEU B C 1
ATOM 2121 O O . LEU B 2 92 ? 137.914 -20.496 114.033 1.00 48.57 114 LEU B O 1
ATOM 2126 N N . SER B 2 93 ? 137.261 -21.305 112.033 1.00 47.36 115 SER B N 1
ATOM 2127 C CA . SER B 2 93 ? 137.644 -20.100 111.306 1.00 45.83 115 SER B CA 1
ATOM 2128 C C . SER B 2 93 ? 136.758 -18.906 111.657 1.00 43.89 115 SER B C 1
ATOM 2129 O O . SER B 2 93 ? 137.136 -17.763 111.415 1.00 42.45 115 SER B O 1
ATOM 2132 N N . ASP B 2 94 ? 135.583 -19.171 112.221 1.00 41.16 116 ASP B N 1
ATOM 2133 C CA . ASP B 2 94 ? 134.663 -18.101 112.579 1.00 40.14 116 ASP B CA 1
ATOM 2134 C C . ASP B 2 94 ? 135.068 -17.333 113.830 1.00 39.69 116 ASP B C 1
ATOM 2135 O O . ASP B 2 94 ? 134.475 -16.304 114.152 1.00 39.35 116 ASP B O 1
ATOM 2140 N N . ILE B 2 95 ? 136.081 -17.819 114.537 1.00 38.74 117 ILE B N 1
ATOM 2141 C CA . ILE B 2 95 ? 136.519 -17.143 115.749 1.00 38.10 117 ILE B CA 1
ATOM 2142 C C . ILE B 2 95 ? 137.019 -15.728 115.473 1.00 38.24 117 ILE B C 1
ATOM 2143 O O . ILE B 2 95 ? 137.752 -15.489 114.514 1.00 38.50 117 ILE B O 1
ATOM 2148 N N . GLY B 2 96 ? 136.615 -14.789 116.318 1.00 36.33 118 GLY B N 1
ATOM 2149 C CA . GLY B 2 96 ? 137.045 -13.418 116.140 1.00 36.07 118 GLY B CA 1
ATOM 2150 C C . GLY B 2 96 ? 136.077 -12.449 116.781 1.00 37.05 118 GLY B C 1
ATOM 2151 O O . GLY B 2 96 ? 135.112 -12.858 117.425 1.00 37.84 118 GLY B O 1
ATOM 2152 N N . THR B 2 97 ? 136.324 -11.156 116.625 1.00 35.97 119 THR B N 1
ATOM 2153 C CA . THR B 2 97 ? 135.416 -10.196 117.212 1.00 37.10 119 THR B CA 1
ATOM 2154 C C . THR B 2 97 ? 134.424 -9.708 116.167 1.00 38.31 119 THR B C 1
ATOM 2155 O O . THR B 2 97 ? 134.809 -9.211 115.105 1.00 38.29 119 THR B O 1
ATOM 2159 N N . TYR B 2 98 ? 133.142 -9.889 116.469 1.00 38.69 120 TYR B N 1
ATOM 2160 C CA . TYR B 2 98 ? 132.068 -9.456 115.587 1.00 38.66 120 TYR B CA 1
ATOM 2161 C C . TYR B 2 98 ? 131.485 -8.171 116.150 1.00 39.51 120 TYR B C 1
ATOM 2162 O O . TYR B 2 98 ? 131.161 -8.090 117.336 1.00 40.64 120 TYR B O 1
ATOM 2171 N N . GLN B 2 99 ? 131.352 -7.166 115.297 1.00 38.50 121 GLN B N 1
ATOM 2172 C CA . GLN B 2 99 ? 130.825 -5.895 115.741 1.00 38.95 121 GLN B CA 1
ATOM 2173 C C . GLN B 2 99 ? 129.523 -5.500 115.063 1.00 38.38 121 GLN B C 1
ATOM 2174 O O . GLN B 2 99 ? 129.369 -5.627 113.847 1.00 36.98 121 GLN B O 1
ATOM 2180 N N . CYS B 2 100 ? 128.587 -5.024 115.876 1.00 37.87 122 CYS B N 1
ATOM 2181 C CA . CYS B 2 100 ? 127.284 -4.586 115.403 1.00 38.85 122 CYS B CA 1
ATOM 2182 C C . CYS B 2 100 ? 127.196 -3.061 115.471 1.00 38.16 122 CYS B C 1
ATOM 2183 O O . CYS B 2 100 ? 127.310 -2.491 116.553 1.00 36.91 122 CYS B O 1
ATOM 2186 N N . LYS B 2 101 ? 126.992 -2.412 114.325 1.00 37.04 123 LYS B N 1
ATOM 2187 C CA . LYS B 2 101 ? 126.853 -0.957 114.265 1.00 37.46 123 LYS B CA 1
ATOM 2188 C C . LYS B 2 101 ? 125.431 -0.580 113.846 1.00 39.12 123 LYS B C 1
ATOM 2189 O O . LYS B 2 101 ? 124.977 -0.950 112.758 1.00 40.82 123 LYS B O 1
ATOM 2195 N N . VAL B 2 102 ? 124.732 0.148 114.711 1.00 38.82 124 VAL B N 1
ATOM 2196 C CA . VAL B 2 102 ? 123.368 0.587 114.428 1.00 39.39 124 VAL B CA 1
ATOM 2197 C C . VAL B 2 102 ? 123.366 2.115 114.373 1.00 39.89 124 VAL B C 1
ATOM 2198 O O . VAL B 2 102 ? 123.649 2.785 115.374 1.00 39.67 124 VAL B O 1
ATOM 2202 N N . LYS B 2 103 ? 123.037 2.662 113.205 1.00 40.43 125 LYS B N 1
ATOM 2203 C CA . LYS B 2 103 ? 123.050 4.112 113.009 1.00 40.84 125 LYS B CA 1
ATOM 2204 C C . LYS B 2 103 ? 121.745 4.728 112.490 1.00 41.97 125 LYS B C 1
ATOM 2205 O O . LYS B 2 103 ? 121.095 4.193 111.589 1.00 42.18 125 LYS B O 1
ATOM 2211 N N . LYS B 2 104 ? 121.394 5.873 113.067 1.00 42.80 126 LYS B N 1
ATOM 2212 C CA . LYS B 2 104 ? 120.187 6.635 112.742 1.00 43.55 126 LYS B CA 1
ATOM 2213 C C . LYS B 2 104 ? 120.604 8.065 113.056 1.00 43.09 126 LYS B C 1
ATOM 2214 O O . LYS B 2 104 ? 120.333 8.552 114.149 1.00 44.59 126 LYS B O 1
ATOM 2220 N N . ALA B 2 105 ? 121.275 8.728 112.118 1.00 42.95 127 ALA B N 1
ATOM 2221 C CA . ALA B 2 105 ? 121.760 10.096 112.339 1.00 41.67 127 ALA B CA 1
ATOM 2222 C C . ALA B 2 105 ? 120.786 10.940 113.145 1.00 42.24 127 ALA B C 1
ATOM 2223 O O . ALA B 2 105 ? 119.591 10.969 112.858 1.00 42.73 127 ALA B O 1
ATOM 2225 N N . PRO B 2 106 ? 121.287 11.653 114.164 1.00 42.41 128 PRO B N 1
ATOM 2226 C CA . PRO B 2 106 ? 122.675 11.748 114.628 1.00 41.36 128 PRO B CA 1
ATOM 2227 C C . PRO B 2 106 ? 123.083 10.546 115.471 1.00 41.00 128 PRO B C 1
ATOM 2228 O O . PRO B 2 106 ? 124.222 10.454 115.925 1.00 42.95 128 PRO B O 1
ATOM 2232 N N . GLY B 2 107 ? 122.144 9.636 115.689 1.00 40.53 129 GLY B N 1
ATOM 2233 C CA . GLY B 2 107 ? 122.413 8.472 116.514 1.00 38.63 129 GLY B CA 1
ATOM 2234 C C . GLY B 2 107 ? 123.331 7.401 115.965 1.00 38.86 129 GLY B C 1
ATOM 2235 O O . GLY B 2 107 ? 123.275 7.040 114.791 1.00 39.15 129 GLY B O 1
ATOM 2236 N N . VAL B 2 108 ? 124.178 6.878 116.842 1.00 38.60 130 VAL B N 1
ATOM 2237 C CA . VAL B 2 108 ? 125.109 5.824 116.479 1.00 37.34 130 VAL B CA 1
ATOM 2238 C C . VAL B 2 108 ? 125.458 4.982 117.689 1.00 36.15 130 VAL B C 1
ATOM 2239 O O . VAL B 2 108 ? 125.679 5.502 118.780 1.00 35.21 130 VAL B O 1
ATOM 2243 N N . ALA B 2 109 ? 125.502 3.672 117.480 1.00 36.06 131 ALA B N 1
ATOM 2244 C CA . ALA B 2 109 ? 125.830 2.724 118.538 1.00 36.53 131 ALA B CA 1
ATOM 2245 C C . ALA B 2 109 ? 126.551 1.515 117.955 1.00 37.11 131 ALA B C 1
ATOM 2246 O O . ALA B 2 109 ? 126.457 1.232 116.759 1.00 38.41 131 ALA B O 1
ATOM 2248 N N . ASN B 2 110 ? 127.290 0.808 118.795 1.00 37.20 132 ASN B N 1
ATOM 2249 C CA . ASN B 2 110 ? 127.978 -0.382 118.333 1.00 40.39 132 ASN B CA 1
ATOM 2250 C C . ASN B 2 110 ? 128.199 -1.306 119.514 1.00 40.95 132 ASN B C 1
ATOM 2251 O O . ASN B 2 110 ? 128.255 -0.867 120.661 1.00 40.72 132 ASN B O 1
ATOM 2256 N N . LYS B 2 111 ? 128.306 -2.594 119.222 1.00 41.70 133 LYS B N 1
ATOM 2257 C CA . LYS B 2 111 ? 128.513 -3.604 120.242 1.00 42.60 133 LYS B CA 1
ATOM 2258 C C . LYS B 2 111 ? 129.521 -4.592 119.701 1.00 42.10 133 LYS B C 1
ATOM 2259 O O . LYS B 2 111 ? 129.516 -4.898 118.512 1.00 41.68 133 LYS B O 1
ATOM 2265 N N . LYS B 2 112 ? 130.389 -5.090 120.571 1.00 43.17 134 LYS B N 1
ATOM 2266 C CA . LYS B 2 112 ? 131.387 -6.055 120.148 1.00 43.70 134 LYS B CA 1
ATOM 2267 C C . LYS B 2 112 ? 131.182 -7.391 120.841 1.00 43.64 134 LYS B C 1
ATOM 2268 O O . LYS B 2 112 ? 131.026 -7.469 122.061 1.00 43.77 134 LYS B O 1
ATOM 2274 N N . ILE B 2 113 ? 131.157 -8.442 120.037 1.00 41.69 135 ILE B N 1
ATOM 2275 C CA . ILE B 2 113 ? 130.971 -9.778 120.552 1.00 40.07 135 ILE B CA 1
ATOM 2276 C C . ILE B 2 113 ? 132.181 -10.611 120.210 1.00 39.86 135 ILE B C 1
ATOM 2277 O O . ILE B 2 113 ? 132.564 -10.720 119.042 1.00 39.33 135 ILE B O 1
ATOM 2282 N N . HIS B 2 114 ? 132.800 -11.186 121.229 1.00 39.68 136 HIS B N 1
ATOM 2283 C CA . HIS B 2 114 ? 133.938 -12.044 120.986 1.00 41.25 136 HIS B CA 1
ATOM 2284 C C . HIS B 2 114 ? 133.430 -13.475 120.933 1.00 41.35 136 HIS B C 1
ATOM 2285 O O . HIS B 2 114 ? 133.103 -14.065 121.958 1.00 44.07 136 HIS B O 1
ATOM 2292 N N . LEU B 2 115 ? 133.359 -14.017 119.725 1.00 40.05 137 LEU B N 1
ATOM 2293 C CA . LEU B 2 115 ? 132.887 -15.373 119.500 1.00 39.75 137 LEU B CA 1
ATOM 2294 C C . LEU B 2 115 ? 134.022 -16.377 119.521 1.00 40.02 137 LEU B C 1
ATOM 2295 O O . LEU B 2 115 ? 135.022 -16.205 118.825 1.00 41.14 137 LEU B O 1
ATOM 2300 N N . VAL B 2 116 ? 133.854 -17.426 120.319 1.00 40.13 138 VAL B N 1
ATOM 2301 C CA . VAL B 2 116 ? 134.845 -18.493 120.430 1.00 40.64 138 VAL B CA 1
ATOM 2302 C C . VAL B 2 116 ? 134.186 -19.787 119.979 1.00 42.68 138 VAL B C 1
ATOM 2303 O O . VAL B 2 116 ? 133.045 -20.063 120.346 1.00 42.84 138 VAL B O 1
ATOM 2307 N N . VAL B 2 117 ? 134.896 -20.565 119.169 1.00 44.01 139 VAL B N 1
ATOM 2308 C CA . VAL B 2 117 ? 134.376 -21.837 118.683 1.00 45.97 139 VAL B CA 1
ATOM 2309 C C . VAL B 2 117 ? 135.316 -22.949 119.130 1.00 48.58 139 VAL B C 1
ATOM 2310 O O . VAL B 2 117 ? 136.527 -22.883 118.908 1.00 47.74 139 VAL B O 1
ATOM 2314 N N . LEU B 2 118 ? 134.754 -23.970 119.769 1.00 52.32 140 LEU B N 1
ATOM 2315 C CA . LEU B 2 118 ? 135.551 -25.086 120.263 1.00 55.86 140 LEU B CA 1
ATOM 2316 C C . LEU B 2 118 ? 135.245 -26.370 119.498 1.00 59.64 140 LEU B C 1
ATOM 2317 O O . LEU B 2 118 ? 134.081 -26.685 119.246 1.00 59.40 140 LEU B O 1
ATOM 2322 N N . VAL B 2 119 ? 136.304 -27.093 119.128 1.00 65.05 141 VAL B N 1
ATOM 2323 C CA . VAL B 2 119 ? 136.197 -28.349 118.378 1.00 70.65 141 VAL B CA 1
ATOM 2324 C C . VAL B 2 119 ? 135.024 -29.201 118.832 1.00 73.73 141 VAL B C 1
ATOM 2325 O O . VAL B 2 119 ? 134.212 -29.644 118.019 1.00 74.36 141 VAL B O 1
ATOM 2329 N N . LYS B 2 120 ? 134.950 -29.446 120.131 1.00 76.51 142 LYS B N 1
ATOM 2330 C CA . LYS B 2 120 ? 133.863 -30.223 120.684 1.00 81.08 142 LYS B CA 1
ATOM 2331 C C . LYS B 2 120 ? 133.355 -29.505 121.914 1.00 84.46 142 LYS B C 1
ATOM 2332 O O . LYS B 2 120 ? 134.114 -28.803 122.587 1.00 85.13 142 LYS B O 1
ATOM 2338 N N . PRO B 2 121 ? 132.060 -29.656 122.224 1.00 87.65 143 PRO B N 1
ATOM 2339 C CA . PRO B 2 121 ? 131.460 -28.998 123.387 1.00 89.58 143 PRO B CA 1
ATOM 2340 C C . PRO B 2 121 ? 132.314 -28.979 124.655 1.00 91.76 143 PRO B C 1
ATOM 23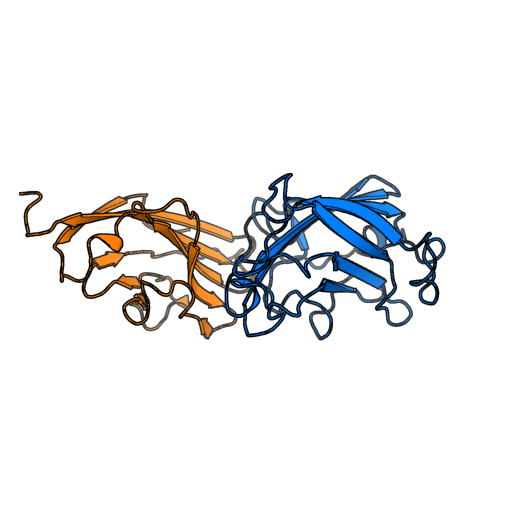41 O O . PRO B 2 121 ? 133.167 -29.847 124.856 1.00 92.27 143 PRO B O 1
ATOM 2345 N N . SER B 2 122 ? 132.070 -27.962 125.483 1.00 94.18 144 SER B N 1
ATOM 2346 C CA . SER B 2 122 ? 132.730 -27.734 126.768 1.00 96.10 144 SER B CA 1
ATOM 2347 C C . SER B 2 122 ? 133.442 -26.394 126.958 1.00 97.92 144 SER B C 1
ATOM 2348 O O . SER B 2 122 ? 134.343 -26.001 126.202 1.00 98.39 144 SER B O 1
ATOM 2351 N N . GLY B 2 123 ? 132.976 -25.723 128.005 1.00 99.84 145 GLY B N 1
ATOM 2352 C CA . GLY B 2 123 ? 133.445 -24.444 128.502 1.00 100.96 145 GLY B CA 1
ATOM 2353 C C . GLY B 2 123 ? 133.073 -24.827 129.914 1.00 102.29 145 GLY B C 1
ATOM 2354 O O . GLY B 2 123 ? 133.142 -24.054 130.870 1.00 101.92 145 GLY B O 1
ATOM 2355 N N . ALA B 2 124 ? 132.640 -26.099 129.963 1.00 103.40 146 ALA B N 1
ATOM 2356 C CA . ALA B 2 124 ? 132.180 -26.884 131.115 1.00 103.15 146 ALA B CA 1
ATOM 2357 C C . ALA B 2 124 ? 131.485 -26.116 132.216 1.00 103.91 146 ALA B C 1
ATOM 2358 O O . ALA B 2 124 ? 131.332 -24.896 132.077 1.00 104.90 146 ALA B O 1
#

Foldseek 3Di:
DLFDLQKKWLFQDWQLFFQQPHPSFKDKTKMWGFDDQKIKIWIKMWGRDDCLQWPDLADFKDKAKWKFALQLFTDQDPPHGGHPVGFIATDRPRGHDPDGNRNNLSRFFACVQAPLCRQVPCSQKDKDWAAWVSDPVGIWMWIWGWNPPYDPSMIMIMIMTGRCNPPGGHRGIGDTDIDMHGGND/DWPDAAEEAEEAAQAKDKAWTFADDDPQLAAFKKKWKFWQWPPDGDGRFTAWIQGPNDIGGDRDPVQPPQKDFPDPCVVVTIRMMMGGRDDQRRFTKMKIWIGRVVDIDMYIYGYGYHHGDDVD

Solvent-accessible surface area: 14024 Å² total; per-residue (Å²): 135,106,47,53,48,92,10,1,14,0,9,57,50,7,17,3,5,0,41,53,102,74,106,3,0,0,26,0,40,0,35,0,48,41,101,51,72,80,0,74,2,94,0,24,0,48,3,20,29,31,66,8,65,63,4,72,77,118,34,71,46,15,25,2,47,0,13,0,37,103,88,2,94,32,65,52,65,131,53,13,11,2,18,96,39,20,38,40,2,3,86,42,49,99,7,6,5,65,82,97,16,118,56,1,31,8,0,0,0,25,28,94,14,15,42,51,124,46,32,107,98,85,138,1,36,80,83,49,108,18,67,0,70,41,51,109,83,45,58,3,57,3,81,0,14,3,0,32,58,37,69,126,87,1,12,0,0,12,0,65,0,36,38,0,58,114,17,65,110,29,56,0,26,11,38,86,8,86,10,30,5,74,5,46,133,56,31,78,52,109,105,58,118,25,80,66,4,123,37,71,64,0,96,0,25,0,103,7,85,77,45,115,115,19,137,6,78,18,14,0,2,0,3,1,29,7,68,99,54,176,87,96,78,52,8,6,1,0,18,3,30,94,132,81,30,51,96,11,16,90,91,4,146,56,29,9,89,27,49,29,155,74,14,120,87,10,18,0,0,0,40,0,44,78,0,72,85,46,4,48,10,35,0,20,0,21,7,26,47,13,25,18,66,18,76,5,84,0,69,2,35,3,55,94,152,94,84,59,149

Secondary structure (DSSP, 8-state):
--SEEEEEES-SS--S-B-SSSTT-EEEEEEEEEETTEEEEEEEEEE-SGGGGS--TT--EEEEEEEE-TTS-B--STTBSB-TTS--EEEETTEE-SSPPS-GGGTSBPTTTS-GGGTTSGGGEEEEEEEGGG-TTSEEEEEEEESSS--SS-EEEEEEEE-GGG--SS--B---EEEEEEB--/-BSS--EEEEEETTS-EEE--BB---SS--SPEEEEEEEEESSSS--SEEEEEEETTEEE---SGGGTTSEEES-S-GGGTB--EEE-S--GGG-EEEEEEEEETTEEEEEEEEEEEESSS---